Protein AF-0000000067520009 (afdb_homodimer)

Organism: Bacillus anthracis (NCBI:txid1392)

Structure (mmCIF, N/CA/C/O backbone):
data_AF-0000000067520009-model_v1
#
loop_
_entity.id
_entity.type
_entity.pdbx_description
1 polymer 'Acetyltransferase, GNAT family'
#
loop_
_atom_site.group_PDB
_atom_site.id
_atom_site.type_symbol
_atom_site.label_atom_id
_atom_site.label_alt_id
_atom_site.label_comp_id
_atom_site.label_asym_id
_atom_site.label_entity_id
_atom_site.label_seq_id
_atom_site.pdbx_PDB_ins_code
_atom_site.Cartn_x
_atom_site.Cartn_y
_atom_site.Cartn_z
_atom_site.occupancy
_atom_site.B_iso_or_equiv
_atom_site.auth_seq_id
_atom_site.auth_comp_id
_atom_site.auth_asym_id
_atom_site.auth_atom_id
_atom_site.pdbx_PDB_model_num
ATOM 1 N N . MET A 1 1 ? 8.547 32.594 8.195 1 63.41 1 MET A N 1
ATOM 2 C CA . MET A 1 1 ? 8.102 31.844 9.375 1 63.41 1 MET A CA 1
ATOM 3 C C . MET A 1 1 ? 8.672 30.438 9.383 1 63.41 1 MET A C 1
ATOM 5 O O . MET A 1 1 ? 8.836 29.812 8.328 1 63.41 1 MET A O 1
ATOM 9 N N . SER A 1 2 ? 9.352 30.047 10.562 1 87.25 2 SER A N 1
ATOM 10 C CA . SER A 1 2 ? 10.188 28.844 10.617 1 87.25 2 SER A CA 1
ATOM 11 C C . SER A 1 2 ? 9.352 27.594 10.859 1 87.25 2 SER A C 1
ATOM 13 O O . SER A 1 2 ? 8.492 27.578 11.734 1 87.25 2 SER A O 1
ATOM 15 N N . PHE A 1 3 ? 9.039 26.766 9.953 1 92.25 3 PHE A N 1
ATOM 16 C CA . PHE A 1 3 ? 8.344 25.5 10.141 1 92.25 3 PHE A CA 1
ATOM 17 C C . PHE A 1 3 ? 9.344 24.344 10.242 1 92.25 3 PHE A C 1
ATOM 19 O O . PHE A 1 3 ? 10.516 24.5 9.898 1 92.25 3 PHE A O 1
ATOM 26 N N . GLN A 1 4 ? 8.906 23.297 10.859 1 96.88 4 GLN A N 1
ATOM 27 C CA . GLN A 1 4 ? 9.695 22.062 10.883 1 96.88 4 GLN A CA 1
ATOM 28 C C . GLN A 1 4 ? 8.812 20.844 10.586 1 96.88 4 GLN A C 1
ATOM 30 O O . GLN A 1 4 ? 7.637 20.828 10.938 1 96.88 4 GLN A O 1
ATOM 35 N N . ILE A 1 5 ? 9.352 19.953 9.867 1 97.69 5 ILE A N 1
ATOM 36 C CA . ILE A 1 5 ? 8.758 18.625 9.703 1 97.69 5 ILE A CA 1
ATOM 37 C C . ILE A 1 5 ? 9.531 17.609 10.539 1 97.69 5 ILE A C 1
ATOM 39 O O . ILE A 1 5 ? 10.758 17.484 10.406 1 97.69 5 ILE A O 1
ATOM 43 N N . ARG A 1 6 ? 8.852 16.938 11.375 1 97.81 6 ARG A N 1
ATOM 44 C CA . ARG A 1 6 ? 9.5 15.969 12.258 1 97.81 6 ARG A CA 1
ATOM 45 C C . ARG A 1 6 ? 8.641 14.727 12.438 1 97.81 6 ARG A C 1
ATOM 47 O O . ARG A 1 6 ? 7.438 14.75 12.164 1 97.81 6 ARG A O 1
ATOM 54 N N . GLU A 1 7 ? 9.273 13.656 12.938 1 97.69 7 GLU A N 1
ATOM 55 C CA . GLU A 1 7 ? 8.516 12.445 13.234 1 97.69 7 GLU A CA 1
ATOM 56 C C . GLU A 1 7 ? 7.504 12.688 14.352 1 97.69 7 GLU A C 1
ATOM 58 O O . GLU A 1 7 ? 7.797 13.383 15.32 1 97.69 7 GLU A O 1
ATOM 63 N N . ALA A 1 8 ? 6.336 12.141 14.172 1 97.81 8 ALA A N 1
ATOM 64 C CA . ALA A 1 8 ? 5.293 12.234 15.188 1 97.81 8 ALA A CA 1
ATOM 65 C C . ALA A 1 8 ? 5.664 11.438 16.438 1 97.81 8 ALA A C 1
ATOM 67 O O . ALA A 1 8 ? 6.359 10.422 16.344 1 97.81 8 ALA A O 1
ATOM 68 N N . THR A 1 9 ? 5.25 11.914 17.578 1 96.69 9 THR A N 1
ATOM 69 C CA . THR A 1 9 ? 5.438 11.227 18.859 1 96.69 9 THR A CA 1
ATOM 70 C C . THR A 1 9 ? 4.109 11.047 19.578 1 96.69 9 THR A C 1
ATOM 72 O O . THR A 1 9 ? 3.076 11.547 19.125 1 96.69 9 THR A O 1
ATOM 75 N N . ILE A 1 10 ? 4.195 10.344 20.703 1 96.5 10 ILE A N 1
ATOM 76 C CA . ILE A 1 10 ? 2.996 10.086 21.484 1 96.5 10 ILE A CA 1
ATOM 77 C C . ILE A 1 10 ? 2.414 11.414 21.984 1 96.5 10 ILE A C 1
ATOM 79 O O . ILE A 1 10 ? 1.201 11.531 22.172 1 96.5 10 ILE A O 1
ATOM 83 N N . ASN A 1 11 ? 3.182 12.43 22.109 1 97.25 11 ASN A N 1
ATOM 84 C CA . ASN A 1 11 ? 2.73 13.727 22.594 1 97.25 11 ASN A CA 1
ATOM 85 C C . ASN A 1 11 ? 1.906 14.461 21.531 1 97.25 11 ASN A C 1
ATOM 87 O O . ASN A 1 11 ? 1.259 15.461 21.828 1 97.25 11 ASN A O 1
ATOM 91 N N . ASP A 1 12 ? 1.881 13.953 20.328 1 97.62 12 ASP A N 1
ATOM 92 C CA . ASP A 1 12 ? 1.191 14.617 19.219 1 97.62 12 ASP A CA 1
ATOM 93 C C . ASP A 1 12 ? -0.168 13.977 18.953 1 97.62 12 ASP A C 1
ATOM 95 O O . ASP A 1 12 ? -0.873 14.359 18.031 1 97.62 12 ASP A O 1
ATOM 99 N N . ILE A 1 13 ? -0.59 13.062 19.766 1 96.81 13 ILE A N 1
ATOM 100 C CA . ILE A 1 13 ? -1.737 12.203 19.469 1 96.81 13 ILE A CA 1
ATOM 101 C C . ILE A 1 13 ? -2.99 13.062 19.312 1 96.81 13 ILE A C 1
ATOM 103 O O . ILE A 1 13 ? -3.785 12.844 18.391 1 96.81 13 ILE A O 1
ATOM 107 N N . ASP A 1 14 ? -3.16 14.023 20.172 1 96.62 14 ASP A N 1
ATOM 108 C CA . ASP A 1 14 ? -4.352 14.867 20.078 1 96.62 14 ASP A CA 1
ATOM 109 C C . ASP A 1 14 ? -4.414 15.57 18.719 1 96.62 14 ASP A C 1
ATOM 111 O O . ASP A 1 14 ? -5.465 15.609 18.078 1 96.62 14 ASP A O 1
ATOM 115 N N . ALA A 1 15 ? -3.307 16.156 18.344 1 96.25 15 ALA A N 1
ATOM 116 C CA . ALA A 1 15 ? -3.242 16.844 17.047 1 96.25 15 ALA A CA 1
ATOM 117 C C . ALA A 1 15 ? -3.459 15.867 15.898 1 96.25 15 ALA A C 1
ATOM 119 O O . ALA A 1 15 ? -4.152 16.188 14.93 1 96.25 15 ALA A O 1
ATOM 120 N N . LEU A 1 16 ? -2.896 14.703 16.016 1 96.19 16 LEU A N 1
ATOM 121 C CA . LEU A 1 16 ? -3.051 13.672 14.992 1 96.19 16 LEU A CA 1
ATOM 122 C C . LEU A 1 16 ? -4.512 13.258 14.859 1 96.19 16 LEU A C 1
ATOM 124 O O . LEU A 1 16 ? -5.027 13.141 13.742 1 96.19 16 LEU A O 1
ATOM 128 N N . CYS A 1 17 ? -5.164 13.078 15.992 1 95.5 17 CYS A N 1
ATOM 129 C CA . CYS A 1 17 ? -6.578 12.727 15.977 1 95.5 17 CYS A CA 1
ATOM 130 C C . CYS A 1 17 ? -7.406 13.82 15.305 1 95.5 17 CYS A C 1
ATOM 132 O O . CYS A 1 17 ? -8.266 13.523 14.469 1 95.5 17 CYS A O 1
ATOM 134 N N . SER A 1 18 ? -7.098 14.992 15.633 1 94.56 18 SER A N 1
ATOM 135 C CA . SER A 1 18 ? -7.844 16.125 15.086 1 94.56 18 SER A CA 1
ATOM 136 C C . SER A 1 18 ? -7.684 16.219 13.57 1 94.56 18 SER A C 1
ATOM 138 O O . SER A 1 18 ? -8.672 16.312 12.844 1 94.56 18 SER A O 1
ATOM 140 N N . LEU A 1 19 ? -6.484 16.156 13.086 1 94.25 19 LEU A N 1
ATOM 141 C CA . LEU A 1 19 ? -6.191 16.266 11.664 1 94.25 19 LEU A CA 1
ATOM 142 C C . LEU A 1 19 ? -6.809 15.102 10.891 1 94.25 19 LEU A C 1
ATOM 144 O O . LEU A 1 19 ? -7.316 15.281 9.781 1 94.25 19 LEU A O 1
ATOM 148 N N . THR A 1 20 ? -6.707 13.898 11.516 1 93.31 20 THR A N 1
ATOM 149 C CA . THR A 1 20 ? -7.27 12.727 10.852 1 93.31 20 THR A CA 1
ATOM 150 C C . THR A 1 20 ? -8.789 12.805 10.805 1 93.31 20 THR A C 1
ATOM 152 O O . THR A 1 20 ? -9.414 12.414 9.812 1 93.31 20 THR A O 1
ATOM 155 N N . THR A 1 21 ? -9.383 13.289 11.883 1 91.69 21 THR A N 1
ATOM 156 C CA . THR A 1 21 ? -10.828 13.453 11.945 1 91.69 21 THR A CA 1
ATOM 157 C C . THR A 1 21 ? -11.305 14.406 10.852 1 91.69 21 THR A C 1
ATOM 159 O O . THR A 1 21 ? -12.32 14.148 10.195 1 91.69 21 THR A O 1
ATOM 162 N N . GLU A 1 22 ? -10.562 15.492 10.664 1 86.81 22 GLU A N 1
ATOM 163 C CA . GLU A 1 22 ? -10.906 16.453 9.617 1 86.81 22 GLU A CA 1
ATOM 164 C C . GLU A 1 22 ? -10.914 15.781 8.242 1 86.81 22 GLU A C 1
ATOM 166 O O . GLU A 1 22 ? -11.766 16.094 7.402 1 86.81 22 GLU A O 1
ATOM 171 N N . LEU A 1 23 ? -10.008 14.938 8 1 84.62 23 LEU A N 1
ATOM 172 C CA . LEU A 1 23 ? -9.867 14.25 6.723 1 84.62 23 LEU A CA 1
ATOM 173 C C . LEU A 1 23 ? -10.961 13.203 6.547 1 84.62 23 LEU A C 1
ATOM 175 O O . LEU A 1 23 ? -11.625 13.156 5.508 1 84.62 23 LEU A O 1
ATOM 179 N N . LYS A 1 24 ? -11.18 12.391 7.559 1 84.06 24 LYS A N 1
ATOM 180 C CA . LYS A 1 24 ? -12.07 11.234 7.512 1 84.06 24 LYS A CA 1
ATOM 181 C C . LYS A 1 24 ? -13.531 11.648 7.68 1 84.06 24 LYS A C 1
ATOM 183 O O . LYS A 1 24 ? -14.43 10.992 7.156 1 84.06 24 LYS A O 1
ATOM 188 N N . GLY A 1 25 ? -13.75 12.633 8.469 1 85.5 25 GLY A N 1
ATOM 189 C CA . GLY A 1 25 ? -15.102 13.039 8.789 1 85.5 25 GLY A CA 1
ATOM 190 C C . GLY A 1 25 ? -15.664 12.336 10.008 1 85.5 25 GLY A C 1
ATOM 191 O O . GLY A 1 25 ? -16.844 12.484 10.328 1 85.5 25 GLY A O 1
ATOM 192 N N . SER A 1 26 ? -14.867 11.414 10.57 1 87.25 26 SER A N 1
ATOM 193 C CA . SER A 1 26 ? -15.266 10.742 11.805 1 87.25 26 SER A CA 1
ATOM 194 C C . SER A 1 26 ? -14.117 10.688 12.805 1 87.25 26 SER A C 1
ATOM 196 O O . SER A 1 26 ? -12.953 10.609 12.414 1 87.25 26 SER A O 1
ATOM 198 N N . SER A 1 27 ? -14.5 10.719 14.062 1 89.38 27 SER A N 1
ATOM 199 C CA . SER A 1 27 ? -13.5 10.836 15.117 1 89.38 27 SER A CA 1
ATOM 200 C C . SER A 1 27 ? -12.656 9.562 15.219 1 89.38 27 SER A C 1
ATOM 202 O O . SER A 1 27 ? -13.125 8.477 14.867 1 89.38 27 SER A O 1
ATOM 204 N N . ILE A 1 28 ? -11.461 9.727 15.688 1 90.81 28 ILE A N 1
ATOM 205 C CA . ILE A 1 28 ? -10.531 8.664 16.031 1 90.81 28 ILE A CA 1
ATOM 206 C C . ILE A 1 28 ? -10.148 8.766 17.5 1 90.81 28 ILE A C 1
ATOM 208 O O . ILE A 1 28 ? -9.844 9.859 18 1 90.81 28 ILE A O 1
ATOM 212 N N . SER A 1 29 ? -10.227 7.664 18.172 1 92.31 29 SER A N 1
ATOM 213 C CA . SER A 1 29 ? -9.922 7.68 19.594 1 92.31 29 SER A CA 1
ATOM 214 C C . SER A 1 29 ? -8.422 7.82 19.844 1 92.31 29 SER A C 1
ATOM 216 O O . SER A 1 29 ? -7.613 7.504 18.969 1 92.31 29 SER A O 1
ATOM 218 N N . TYR A 1 30 ? -8.125 8.25 21.047 1 94 30 TYR A N 1
ATOM 219 C CA . TYR A 1 30 ? -6.734 8.312 21.484 1 94 30 TYR A CA 1
ATOM 220 C C . TYR A 1 30 ? -6.07 6.945 21.406 1 94 30 TYR A C 1
ATOM 222 O O . TYR A 1 30 ? -4.945 6.82 20.922 1 94 30 TYR A O 1
ATOM 230 N N . GLU A 1 31 ? -6.777 5.977 21.844 1 94.38 31 GLU A N 1
ATOM 231 C CA . GLU A 1 31 ? -6.25 4.613 21.875 1 94.38 31 GLU A CA 1
ATOM 232 C C . GLU A 1 31 ? -5.953 4.105 20.469 1 94.38 31 GLU A C 1
ATOM 234 O O . GLU A 1 31 ? -4.906 3.506 20.219 1 94.38 31 GLU A O 1
ATOM 239 N N . ASP A 1 32 ? -6.84 4.391 19.641 1 92.25 32 ASP A N 1
ATOM 240 C CA . ASP A 1 32 ? -6.668 3.951 18.25 1 92.25 32 ASP A CA 1
ATOM 241 C C . ASP A 1 32 ? -5.461 4.629 17.609 1 92.25 32 ASP A C 1
ATOM 243 O O . ASP A 1 32 ? -4.641 3.967 16.969 1 92.25 32 ASP A O 1
ATOM 247 N N . MET A 1 33 ? -5.379 5.898 17.828 1 93.81 33 MET A N 1
ATOM 248 C CA . MET A 1 33 ? -4.262 6.641 17.25 1 93.81 33 MET A CA 1
ATOM 249 C C . MET A 1 33 ? -2.941 6.207 17.891 1 93.81 33 MET A C 1
ATOM 251 O O . MET A 1 33 ? -1.926 6.094 17.203 1 93.81 33 MET A O 1
ATOM 255 N N . ASN A 1 34 ? -2.986 5.965 19.141 1 94.31 34 ASN A N 1
ATOM 256 C CA . ASN A 1 34 ? -1.787 5.473 19.812 1 94.31 34 ASN A CA 1
ATOM 257 C C . ASN A 1 34 ? -1.346 4.125 19.25 1 94.31 34 ASN A C 1
ATOM 259 O O . ASN A 1 34 ? -0.153 3.891 19.047 1 94.31 34 ASN A O 1
ATOM 263 N N . ASN A 1 35 ? -2.258 3.268 19.062 1 91.12 35 ASN A N 1
ATOM 264 C CA . ASN A 1 35 ? -1.958 1.973 18.469 1 91.12 35 ASN A CA 1
ATOM 265 C C . ASN A 1 35 ? -1.318 2.127 17.094 1 91.12 35 ASN A C 1
ATOM 267 O O . ASN A 1 35 ? -0.379 1.405 16.75 1 91.12 35 ASN A O 1
ATOM 271 N N . ARG A 1 36 ? -1.806 3.057 16.406 1 90.06 36 ARG A N 1
ATOM 272 C CA . ARG A 1 36 ? -1.27 3.305 15.07 1 90.06 36 ARG A CA 1
ATOM 273 C C . ARG A 1 36 ? 0.15 3.855 15.141 1 90.06 36 ARG A C 1
ATOM 275 O O . ARG A 1 36 ? 1.022 3.445 14.375 1 90.06 36 ARG A O 1
ATOM 282 N N . LEU A 1 37 ? 0.326 4.742 16.016 1 93.12 37 LEU A N 1
ATOM 283 C CA . LEU A 1 37 ? 1.664 5.289 16.219 1 93.12 37 LEU A CA 1
ATOM 284 C C . LEU A 1 37 ? 2.648 4.188 16.594 1 93.12 37 LEU A C 1
ATOM 286 O O . LEU A 1 37 ? 3.781 4.168 16.109 1 93.12 37 LEU A O 1
ATOM 290 N N . GLN A 1 38 ? 2.213 3.293 17.375 1 90.69 38 GLN A N 1
ATOM 291 C CA . GLN A 1 38 ? 3.059 2.174 17.766 1 90.69 38 GLN A CA 1
ATOM 292 C C . GLN A 1 38 ? 3.385 1.276 16.578 1 90.69 38 GLN A C 1
ATOM 294 O O . GLN A 1 38 ? 4.512 0.799 16.453 1 90.69 38 GLN A O 1
ATOM 299 N N . PHE A 1 39 ? 2.375 1.064 15.836 1 87 39 PHE A N 1
ATOM 300 C CA . PHE A 1 39 ? 2.59 0.269 14.633 1 87 39 PHE A CA 1
ATOM 301 C C . PHE A 1 39 ? 3.662 0.898 13.75 1 87 39 PHE A C 1
ATOM 303 O O . PHE A 1 39 ? 4.594 0.217 13.32 1 87 39 PHE A O 1
ATOM 310 N N . VAL A 1 40 ? 3.533 2.17 13.508 1 90.44 40 VAL A N 1
ATOM 311 C CA . VAL A 1 40 ? 4.473 2.91 12.672 1 90.44 40 VAL A CA 1
ATOM 312 C C . VAL A 1 40 ? 5.879 2.801 13.25 1 90.44 40 VAL A C 1
ATOM 314 O O . VAL A 1 40 ? 6.848 2.609 12.516 1 90.44 40 VAL A O 1
ATOM 317 N N . GLN A 1 41 ? 5.973 2.797 14.508 1 88.5 41 GLN A N 1
ATOM 318 C CA . GLN A 1 41 ? 7.27 2.77 15.18 1 88.5 41 GLN A CA 1
ATOM 319 C C . GLN A 1 41 ? 7.91 1.389 15.086 1 88.5 41 GLN A C 1
ATOM 321 O O . GLN A 1 41 ? 9.133 1.262 15.133 1 88.5 41 GLN A O 1
ATOM 326 N N . MET A 1 42 ? 7.078 0.415 14.953 1 86.38 42 MET A N 1
ATOM 327 C CA . MET A 1 42 ? 7.57 -0.958 14.891 1 86.38 42 MET A CA 1
ATOM 328 C C . MET A 1 42 ? 8.078 -1.293 13.492 1 86.38 42 MET A C 1
ATOM 330 O O . MET A 1 42 ? 8.828 -2.256 13.312 1 86.38 42 MET A O 1
ATOM 334 N N . SER A 1 43 ? 7.664 -0.581 12.594 1 85.25 43 SER A N 1
ATOM 335 C CA . SER A 1 43 ? 8 -0.868 11.203 1 85.25 43 SER A CA 1
ATOM 336 C C . SER A 1 43 ? 9.195 -0.034 10.734 1 85.25 43 SER A C 1
ATOM 338 O O . SER A 1 43 ? 9.188 1.191 10.875 1 85.25 43 SER A O 1
ATOM 340 N N . PRO A 1 44 ? 10.203 -0.662 10.141 1 87.12 44 PRO A N 1
ATOM 341 C CA . PRO A 1 44 ? 11.305 0.125 9.594 1 87.12 44 PRO A CA 1
ATOM 342 C C . PRO A 1 44 ? 10.938 0.84 8.297 1 87.12 44 PRO A C 1
ATOM 344 O O . PRO A 1 44 ? 11.742 1.608 7.758 1 87.12 44 PRO A O 1
ATOM 347 N N . PHE A 1 45 ? 9.727 0.668 7.797 1 88.88 45 PHE A N 1
ATOM 348 C CA . PHE A 1 45 ? 9.367 1.161 6.473 1 88.88 45 PHE A CA 1
ATOM 349 C C . PHE A 1 45 ? 8.18 2.115 6.555 1 88.88 45 PHE A C 1
ATOM 351 O O . PHE A 1 45 ? 7.711 2.621 5.531 1 88.88 45 PHE A O 1
ATOM 358 N N . ASP A 1 46 ? 7.676 2.266 7.766 1 92.19 46 ASP A N 1
ATOM 359 C CA . ASP A 1 46 ? 6.531 3.148 7.977 1 92.19 46 ASP A CA 1
ATOM 360 C C . ASP A 1 46 ? 6.926 4.371 8.805 1 92.19 46 ASP A C 1
ATOM 362 O O . ASP A 1 46 ? 7.695 4.258 9.758 1 92.19 46 ASP A O 1
ATOM 366 N N . PHE A 1 47 ? 6.363 5.512 8.336 1 95.69 47 PHE A N 1
ATOM 367 C CA . PHE A 1 47 ? 6.699 6.77 8.992 1 95.69 47 PHE A CA 1
ATOM 368 C C . PHE A 1 47 ? 5.465 7.652 9.133 1 95.69 47 PHE A C 1
ATOM 370 O O . PHE A 1 47 ? 4.57 7.617 8.289 1 95.69 47 PHE A O 1
ATOM 377 N N . LEU A 1 48 ? 5.465 8.383 10.195 1 97.19 48 LEU A N 1
ATOM 378 C CA . LEU A 1 48 ? 4.445 9.398 10.438 1 97.19 48 LEU A CA 1
ATOM 379 C C . LEU A 1 48 ? 5.082 10.719 10.859 1 97.19 48 LEU A C 1
ATOM 381 O O . LEU A 1 48 ? 5.789 10.773 11.867 1 97.19 48 LEU A O 1
ATOM 385 N N . TYR A 1 49 ? 4.84 11.742 10.039 1 98.06 49 TYR A N 1
ATOM 386 C CA . TYR A 1 49 ? 5.434 13.055 10.281 1 98.06 49 TYR A CA 1
ATOM 387 C C . TYR A 1 49 ? 4.363 14.094 10.578 1 98.06 49 TYR A C 1
ATOM 389 O O . TYR A 1 49 ? 3.209 13.938 10.172 1 98.06 49 TYR A O 1
ATOM 397 N N . VAL A 1 50 ? 4.828 15.133 11.297 1 98.06 50 VAL A N 1
ATOM 398 C CA . VAL A 1 50 ? 3.963 16.297 11.508 1 98.06 50 VAL A CA 1
ATOM 399 C C . VAL A 1 50 ? 4.668 17.562 11.031 1 98.06 50 VAL A C 1
ATOM 401 O O . VAL A 1 50 ? 5.895 17.656 11.086 1 98.06 50 VAL A O 1
ATOM 404 N N . TYR A 1 51 ? 3.859 18.422 10.438 1 97.5 51 TYR A N 1
ATOM 405 C CA . TYR A 1 51 ? 4.277 19.797 10.148 1 97.5 51 TYR A CA 1
ATOM 406 C C . TYR A 1 51 ? 3.938 20.719 11.312 1 97.5 51 TYR A C 1
ATOM 408 O O . TYR A 1 51 ? 2.768 20.875 11.664 1 97.5 51 TYR A O 1
ATOM 416 N N . GLU A 1 52 ? 4.984 21.359 11.836 1 96.75 52 GLU A N 1
ATOM 417 C CA . GLU A 1 52 ? 4.816 22.188 13.031 1 96.75 52 GLU A CA 1
ATOM 418 C C . GLU A 1 52 ? 5.32 23.609 12.797 1 96.75 52 GLU A C 1
ATOM 420 O O . GLU A 1 52 ? 6.383 23.797 12.195 1 96.75 52 GLU A O 1
ATOM 425 N N . GLU A 1 53 ? 4.453 24.547 13.125 1 93.31 53 GLU A N 1
ATOM 426 C CA . GLU A 1 53 ? 4.816 25.969 13.172 1 93.31 53 GLU A CA 1
ATOM 427 C C . GLU A 1 53 ? 4.508 26.562 14.547 1 93.31 53 GLU A C 1
ATOM 429 O O . GLU A 1 53 ? 3.375 26.484 15.023 1 93.31 53 GLU A O 1
ATOM 434 N N . GLU A 1 54 ? 5.609 27.203 15.18 1 90.62 54 GLU A N 1
ATOM 435 C CA . GLU A 1 54 ? 5.422 27.859 16.469 1 90.62 54 GLU A CA 1
ATOM 436 C C . GLU A 1 54 ? 4.77 26.922 17.484 1 90.62 54 GLU A C 1
ATOM 438 O O . GLU A 1 54 ? 3.77 27.281 18.109 1 90.62 54 GLU A O 1
ATOM 443 N N . LYS A 1 55 ? 5.152 25.688 17.531 1 91.38 55 LYS A N 1
ATOM 444 C CA . LYS A 1 55 ? 4.777 24.672 18.5 1 91.38 55 LYS A CA 1
ATOM 445 C C . LYS A 1 55 ? 3.354 24.172 18.25 1 91.38 55 LYS A C 1
ATOM 447 O O . LYS A 1 55 ? 2.758 23.516 19.109 1 91.38 55 LYS A O 1
ATOM 452 N N . THR A 1 56 ? 2.807 24.562 17.109 1 94.62 56 THR A N 1
ATOM 453 C CA . THR A 1 56 ? 1.493 24.047 16.719 1 94.62 56 THR A CA 1
ATOM 454 C C . THR A 1 56 ? 1.598 23.156 15.484 1 94.62 56 THR A C 1
ATOM 456 O O . THR A 1 56 ? 2.311 23.484 14.539 1 94.62 56 THR A O 1
ATOM 459 N N . ILE A 1 57 ? 0.892 22.047 15.555 1 96.38 57 ILE A N 1
ATOM 460 C CA . ILE A 1 57 ? 0.895 21.094 14.445 1 96.38 57 ILE A CA 1
ATOM 461 C C . ILE A 1 57 ? -0.241 21.422 13.477 1 96.38 57 ILE A C 1
ATOM 463 O O . ILE A 1 57 ? -1.403 21.5 13.883 1 96.38 57 ILE A O 1
ATOM 467 N N . PHE A 1 58 ? 0.173 21.594 12.148 1 96.06 58 PHE A N 1
ATOM 468 C CA . PHE A 1 58 ? -0.823 22.016 11.172 1 96.06 58 PHE A CA 1
ATOM 469 C C . PHE A 1 58 ? -0.987 20.953 10.078 1 96.06 58 PHE A C 1
ATOM 471 O O . PHE A 1 58 ? -1.853 21.094 9.211 1 96.06 58 PHE A O 1
ATOM 478 N N . GLY A 1 59 ? -0.181 19.938 10.117 1 96.62 59 GLY A N 1
ATOM 479 C CA . GLY A 1 59 ? -0.257 18.938 9.078 1 96.62 59 GLY A CA 1
ATOM 480 C C . GLY A 1 59 ? 0.339 17.594 9.492 1 96.62 59 GLY A C 1
ATOM 481 O O . GLY A 1 59 ? 1.149 17.531 10.414 1 96.62 59 GLY A O 1
ATOM 482 N N . LEU A 1 60 ? -0.124 16.594 8.875 1 96.69 60 LEU A N 1
ATOM 483 C CA . LEU A 1 60 ? 0.434 15.258 9.078 1 96.69 60 LEU A CA 1
ATOM 484 C C . LEU A 1 60 ? 0.697 14.562 7.746 1 96.69 60 LEU A C 1
ATOM 486 O O . LEU A 1 60 ? -0.008 14.805 6.766 1 96.69 60 LEU A O 1
ATOM 490 N N . LEU A 1 61 ? 1.757 13.789 7.707 1 97.56 61 LEU A N 1
ATOM 491 C CA . LEU A 1 61 ? 2.182 13.023 6.543 1 97.56 61 LEU A CA 1
ATOM 492 C C . LEU A 1 61 ? 2.506 11.578 6.93 1 97.56 61 LEU A C 1
ATOM 494 O O . LEU A 1 61 ? 3.387 11.336 7.758 1 97.56 61 LEU A O 1
ATOM 498 N N . GLY A 1 62 ? 1.694 10.688 6.445 1 96.88 62 GLY A N 1
ATOM 499 C CA . GLY A 1 62 ? 2.066 9.281 6.484 1 96.88 62 GLY A CA 1
ATOM 500 C C . GLY A 1 62 ? 2.857 8.844 5.266 1 96.88 62 GLY A C 1
ATOM 501 O O . GLY A 1 62 ? 2.508 9.18 4.133 1 96.88 62 GLY A O 1
ATOM 502 N N . PHE A 1 63 ? 3.939 8.18 5.477 1 96.94 63 PHE A N 1
ATOM 503 C CA . PHE A 1 63 ? 4.855 7.781 4.418 1 96.94 63 PHE A CA 1
ATOM 504 C C . PHE A 1 63 ? 5.34 6.352 4.633 1 96.94 63 PHE A C 1
ATOM 506 O O . PHE A 1 63 ? 5.609 5.945 5.766 1 96.94 63 PHE A O 1
ATOM 513 N N . ARG A 1 64 ? 5.398 5.562 3.516 1 94.69 64 ARG A N 1
ATOM 514 C CA . ARG A 1 64 ? 5.867 4.184 3.58 1 94.69 64 ARG A CA 1
ATOM 515 C C . ARG A 1 64 ? 6.773 3.857 2.396 1 94.69 64 ARG A C 1
ATOM 517 O O . ARG A 1 64 ? 6.52 4.293 1.273 1 94.69 64 ARG A O 1
ATOM 524 N N . ILE A 1 65 ? 7.777 3.086 2.695 1 92.5 65 ILE A N 1
ATOM 525 C CA . ILE A 1 65 ? 8.578 2.518 1.617 1 92.5 65 ILE A CA 1
ATOM 526 C C . ILE A 1 65 ? 7.957 1.203 1.149 1 92.5 65 ILE A C 1
ATOM 528 O O . ILE A 1 65 ? 7.727 0.297 1.953 1 92.5 65 ILE A O 1
ATOM 532 N N . ARG A 1 66 ? 7.703 1.177 -0.17 1 89.06 66 ARG A N 1
ATOM 533 C CA . ARG A 1 66 ? 7.066 -0.005 -0.743 1 89.06 66 ARG A CA 1
ATOM 534 C C . ARG A 1 66 ? 7.938 -0.627 -1.826 1 89.06 66 ARG A C 1
ATOM 536 O O . ARG A 1 66 ? 8.414 0.07 -2.725 1 89.06 66 ARG A O 1
ATOM 543 N N . GLU A 1 67 ? 8.109 -1.931 -1.649 1 86.88 67 GLU A N 1
ATOM 544 C CA . GLU A 1 67 ? 8.773 -2.652 -2.729 1 86.88 67 GLU A CA 1
ATOM 545 C C . GLU A 1 67 ? 7.77 -3.141 -3.77 1 86.88 67 GLU A C 1
ATOM 547 O O . GLU A 1 67 ? 6.695 -3.635 -3.42 1 86.88 67 GLU A O 1
ATOM 552 N N . ASN A 1 68 ? 8.094 -2.84 -4.938 1 82.62 68 ASN A N 1
ATOM 553 C CA . ASN A 1 68 ? 7.312 -3.373 -6.051 1 82.62 68 ASN A CA 1
ATOM 554 C C . ASN A 1 68 ? 7.883 -4.695 -6.551 1 82.62 68 ASN A C 1
ATOM 556 O O . ASN A 1 68 ? 8.969 -4.727 -7.133 1 82.62 68 ASN A O 1
ATOM 560 N N . LEU A 1 69 ? 7.102 -5.742 -6.418 1 77.56 69 LEU A N 1
ATOM 561 C CA . LEU A 1 69 ? 7.613 -7.07 -6.73 1 77.56 69 LEU A CA 1
ATOM 562 C C . LEU A 1 69 ? 7.633 -7.309 -8.234 1 77.56 69 LEU A C 1
ATOM 564 O O . LEU A 1 69 ? 8.445 -8.094 -8.734 1 77.56 69 LEU A O 1
ATOM 568 N N . GLU A 1 70 ? 6.781 -6.633 -8.914 1 77.69 70 GLU A N 1
ATOM 569 C CA . GLU A 1 70 ? 6.719 -6.801 -10.359 1 77.69 70 GLU A CA 1
ATOM 570 C C . GLU A 1 70 ? 7.953 -6.207 -11.039 1 77.69 70 GLU A C 1
ATOM 572 O O . GLU A 1 70 ? 8.523 -6.82 -11.945 1 77.69 70 GLU A O 1
ATOM 577 N N . ASP A 1 71 ? 8.359 -5.023 -10.602 1 77.94 71 ASP A N 1
ATOM 578 C CA . ASP A 1 71 ? 9.453 -4.328 -11.273 1 77.94 71 ASP A CA 1
ATOM 579 C C . ASP A 1 71 ? 10.711 -4.309 -10.414 1 77.94 71 ASP A C 1
ATOM 581 O O . ASP A 1 71 ? 11.766 -3.852 -10.859 1 77.94 71 ASP A O 1
ATOM 585 N N . ILE A 1 72 ? 10.672 -4.93 -9.25 1 76.94 72 ILE A N 1
ATOM 586 C CA . ILE A 1 72 ? 11.766 -4.977 -8.289 1 76.94 72 ILE A CA 1
ATOM 587 C C . ILE A 1 72 ? 12.312 -3.57 -8.062 1 76.94 72 ILE A C 1
ATOM 589 O O . ILE A 1 72 ? 13.523 -3.34 -8.188 1 76.94 72 ILE A O 1
ATOM 593 N N . THR A 1 73 ? 11.484 -2.668 -7.914 1 85.06 73 THR A N 1
ATOM 594 C CA . THR A 1 73 ? 11.781 -1.28 -7.574 1 85.06 73 THR A CA 1
ATOM 595 C C . THR A 1 73 ? 11.117 -0.894 -6.258 1 85.06 73 THR A C 1
ATOM 597 O O . THR A 1 73 ? 10.414 -1.704 -5.652 1 85.06 73 THR A O 1
ATOM 600 N N . ARG A 1 74 ? 11.539 0.308 -5.816 1 90.69 74 ARG A N 1
ATOM 601 C CA . ARG A 1 74 ? 10.938 0.854 -4.605 1 90.69 74 ARG A CA 1
ATOM 602 C C . ARG A 1 74 ? 10.188 2.146 -4.902 1 90.69 74 ARG A C 1
ATOM 604 O O . ARG A 1 74 ? 10.633 2.959 -5.711 1 90.69 74 ARG A O 1
ATOM 611 N N . TYR A 1 75 ? 9.07 2.287 -4.238 1 94.5 75 TYR A N 1
ATOM 612 C CA . TYR A 1 75 ? 8.297 3.523 -4.27 1 94.5 75 TYR A CA 1
ATOM 613 C C . TYR A 1 75 ? 8.047 4.047 -2.859 1 94.5 75 TYR A C 1
ATOM 615 O O . TYR A 1 75 ? 8 3.271 -1.901 1 94.5 75 TYR A O 1
ATOM 623 N N . GLY A 1 76 ? 8.023 5.348 -2.781 1 96.94 76 GLY A N 1
ATOM 624 C CA . GLY A 1 76 ? 7.465 5.945 -1.58 1 96.94 76 GLY A CA 1
ATOM 625 C C . GLY A 1 76 ? 5.961 6.137 -1.653 1 96.94 76 GLY A C 1
ATOM 626 O O . GLY A 1 76 ? 5.457 6.805 -2.559 1 96.94 76 GLY A O 1
ATOM 627 N N . GLU A 1 77 ? 5.289 5.523 -0.731 1 97 77 GLU A N 1
ATOM 628 C CA . GLU A 1 77 ? 3.84 5.695 -0.668 1 97 77 GLU A CA 1
ATOM 629 C C . GLU A 1 77 ? 3.457 6.793 0.323 1 97 77 GLU A C 1
ATOM 631 O O . GLU A 1 77 ? 3.896 6.773 1.475 1 97 77 GLU A O 1
ATOM 636 N N . ILE A 1 78 ? 2.74 7.738 -0.145 1 97.31 78 ILE A N 1
ATOM 637 C CA . ILE A 1 78 ? 2.088 8.703 0.732 1 97.31 78 ILE A CA 1
ATOM 638 C C . ILE A 1 78 ? 0.758 8.141 1.227 1 97.31 78 ILE A C 1
ATOM 640 O O . ILE A 1 78 ? -0.241 8.164 0.505 1 97.31 78 ILE A O 1
ATOM 644 N N . SER A 1 79 ? 0.739 7.668 2.438 1 95.12 79 SER A N 1
ATOM 645 C CA . SER A 1 79 ? -0.391 6.906 2.959 1 95.12 79 SER A CA 1
ATOM 646 C C . SER A 1 79 ? -1.465 7.828 3.527 1 95.12 79 SER A C 1
ATOM 648 O O . SER A 1 79 ? -2.625 7.43 3.656 1 95.12 79 SER A O 1
ATOM 650 N N . ILE A 1 80 ? -1.114 8.977 3.988 1 94.38 80 ILE A N 1
ATOM 651 C CA . ILE A 1 80 ? -2.059 9.977 4.48 1 94.38 80 ILE A CA 1
ATOM 652 C C . ILE A 1 80 ? -1.417 11.359 4.438 1 94.38 80 ILE A C 1
ATOM 654 O O . ILE A 1 80 ? -0.22 11.508 4.695 1 94.38 80 ILE A O 1
ATOM 658 N N . ILE A 1 81 ? -2.115 12.273 4.059 1 94.75 81 ILE A N 1
ATOM 659 C CA . ILE A 1 81 ? -1.748 13.68 4.164 1 94.75 81 ILE A CA 1
ATOM 660 C C . ILE A 1 81 ? -2.967 14.5 4.574 1 94.75 81 ILE A C 1
ATOM 662 O O . ILE A 1 81 ? -4.055 14.328 4.02 1 94.75 81 ILE A O 1
ATOM 666 N N . SER A 1 82 ? -2.818 15.211 5.578 1 94.5 82 SER A N 1
ATOM 667 C CA . SER A 1 82 ? -3.883 16.078 6.09 1 94.5 82 SER A CA 1
ATOM 668 C C . SER A 1 82 ? -3.328 17.406 6.59 1 94.5 82 SER A C 1
ATOM 670 O O . SER A 1 82 ? -2.297 17.438 7.266 1 94.5 82 SER A O 1
ATOM 672 N N . VAL A 1 83 ? -3.961 18.438 6.184 1 94.5 83 VAL A N 1
ATOM 673 C CA . VAL A 1 83 ? -3.582 19.781 6.602 1 94.5 83 VAL A CA 1
ATOM 674 C C . VAL A 1 83 ? -4.754 20.453 7.324 1 94.5 83 VAL A C 1
ATOM 676 O O . VAL A 1 83 ? -5.906 20.312 6.906 1 94.5 83 VAL A O 1
ATOM 679 N N . ASP A 1 84 ? -4.379 21.109 8.367 1 93.06 84 ASP A N 1
ATOM 680 C CA . ASP A 1 84 ? -5.387 21.828 9.125 1 93.06 84 ASP A CA 1
ATOM 681 C C . ASP A 1 84 ? -6.188 22.766 8.227 1 93.06 84 ASP A C 1
ATOM 683 O O . ASP A 1 84 ? -5.617 23.609 7.531 1 93.06 84 ASP A O 1
ATOM 687 N N . SER A 1 85 ? -7.445 22.641 8.211 1 87.44 85 SER A N 1
ATOM 688 C CA . SER A 1 85 ? -8.328 23.375 7.305 1 87.44 85 SER A CA 1
ATOM 689 C C . SER A 1 85 ? -8.359 24.859 7.637 1 87.44 85 SER A C 1
ATOM 691 O O . SER A 1 85 ? -8.75 25.672 6.805 1 87.44 85 SER A O 1
ATOM 693 N N . THR A 1 86 ? -8.062 25.156 8.844 1 82.94 86 THR A N 1
ATOM 694 C CA . THR A 1 86 ? -8.109 26.547 9.266 1 82.94 86 THR A CA 1
ATOM 695 C C . THR A 1 86 ? -6.984 27.359 8.617 1 82.94 86 THR A C 1
ATOM 697 O O . THR A 1 86 ? -7.012 28.578 8.609 1 82.94 86 THR A O 1
ATOM 700 N N . ILE A 1 87 ? -5.988 26.656 8.008 1 76.69 87 ILE A N 1
ATOM 701 C CA . ILE A 1 87 ? -4.844 27.344 7.418 1 76.69 87 ILE A CA 1
ATOM 702 C C . ILE A 1 87 ? -4.672 26.906 5.965 1 76.69 87 ILE A C 1
ATOM 704 O O . ILE A 1 87 ? -3.615 27.125 5.367 1 76.69 87 ILE A O 1
ATOM 708 N N . ARG A 1 88 ? -5.574 26.312 5.242 1 61.75 88 ARG A N 1
ATOM 709 C CA . ARG A 1 88 ? -5.41 25.625 3.963 1 61.75 88 ARG A CA 1
ATOM 710 C C . ARG A 1 88 ? -4.641 26.5 2.971 1 61.75 88 ARG A C 1
ATOM 712 O O . ARG A 1 88 ? -3.98 25.984 2.07 1 61.75 88 ARG A O 1
ATOM 719 N N . ARG A 1 89 ? -4.566 27.688 3.045 1 62.69 89 ARG A N 1
ATOM 720 C CA . ARG A 1 89 ? -4.047 28.531 1.977 1 62.69 89 ARG A CA 1
ATOM 721 C C . ARG A 1 89 ? -2.551 28.766 2.146 1 62.69 89 ARG A C 1
ATOM 723 O O . ARG A 1 89 ? -1.971 29.609 1.462 1 62.69 89 ARG A O 1
ATOM 730 N N . LYS A 1 90 ? -1.963 27.922 2.932 1 73.56 90 LYS A N 1
ATOM 731 C CA . LYS A 1 90 ? -0.602 28.375 3.193 1 73.56 90 LYS A CA 1
ATOM 732 C C . LYS A 1 90 ? 0.421 27.5 2.488 1 73.56 90 LYS A C 1
ATOM 734 O O . LYS A 1 90 ? 1.625 27.625 2.721 1 73.56 90 LYS A O 1
ATOM 739 N N . GLY A 1 91 ? 0.034 26.562 1.654 1 90.19 91 GLY A N 1
ATOM 740 C CA . GLY A 1 91 ? 1.038 25.797 0.922 1 90.19 91 GLY A CA 1
ATOM 741 C C . GLY A 1 91 ? 1.569 24.609 1.694 1 90.19 91 GLY A C 1
ATOM 742 O O . GLY A 1 91 ? 2.551 23.984 1.285 1 90.19 91 GLY A O 1
ATOM 743 N N . ILE A 1 92 ? 1.013 24.344 2.84 1 93.69 92 ILE A N 1
ATOM 744 C CA . ILE A 1 92 ? 1.484 23.281 3.719 1 93.69 92 ILE A CA 1
ATOM 745 C C . ILE A 1 92 ? 1.397 21.938 2.994 1 93.69 92 ILE A C 1
ATOM 747 O O . ILE A 1 92 ? 2.301 21.109 3.107 1 93.69 92 ILE A O 1
ATOM 751 N N . GLY A 1 93 ? 0.327 21.734 2.236 1 94.38 93 GLY A N 1
ATOM 752 C CA . GLY A 1 93 ? 0.203 20.516 1.454 1 94.38 93 GLY A CA 1
ATOM 753 C C . GLY A 1 93 ? 1.355 20.312 0.492 1 94.38 93 GLY A C 1
ATOM 754 O O . GLY A 1 93 ? 1.903 19.203 0.404 1 94.38 93 GLY A O 1
ATOM 755 N N . HIS A 1 94 ? 1.703 21.406 -0.167 1 95.06 94 HIS A N 1
ATOM 756 C CA . HIS A 1 94 ? 2.822 21.359 -1.102 1 95.06 94 HIS A CA 1
ATOM 757 C C . HIS A 1 94 ? 4.129 21.031 -0.382 1 95.06 94 HIS A C 1
ATOM 759 O O . HIS A 1 94 ? 4.93 20.234 -0.87 1 95.06 94 HIS A O 1
ATOM 765 N N . ILE A 1 95 ? 4.34 21.594 0.711 1 95.69 95 ILE A N 1
ATOM 766 C CA . ILE A 1 95 ? 5.551 21.406 1.497 1 95.69 95 ILE A CA 1
ATOM 767 C C . ILE A 1 95 ? 5.656 19.938 1.933 1 95.69 95 ILE A C 1
ATOM 769 O O . ILE A 1 95 ? 6.723 19.344 1.837 1 95.69 95 ILE A O 1
ATOM 773 N N . LEU A 1 96 ? 4.531 19.391 2.395 1 97.06 96 LEU A N 1
ATOM 774 C CA . LEU A 1 96 ? 4.508 18 2.855 1 97.06 96 LEU A CA 1
ATOM 775 C C . LEU A 1 96 ? 4.734 17.031 1.694 1 97.06 96 LEU A C 1
ATOM 777 O O . LEU A 1 96 ? 5.465 16.062 1.831 1 97.06 96 LEU A O 1
ATOM 781 N N . MET A 1 97 ? 4.152 17.359 0.57 1 97.19 97 MET A N 1
ATOM 782 C CA . MET A 1 97 ? 4.348 16.531 -0.609 1 97.19 97 MET A CA 1
ATOM 783 C C . MET A 1 97 ? 5.797 16.562 -1.077 1 97.19 97 MET A C 1
ATOM 785 O O . MET A 1 97 ? 6.371 15.539 -1.438 1 97.19 97 MET A O 1
ATOM 789 N N . ASP A 1 98 ? 6.348 17.719 -1.083 1 97.12 98 ASP A N 1
ATOM 790 C CA . ASP A 1 98 ? 7.762 17.859 -1.425 1 97.12 98 ASP A CA 1
ATOM 791 C C . ASP A 1 98 ? 8.641 17.062 -0.466 1 97.12 98 ASP A C 1
ATOM 793 O O . ASP A 1 98 ? 9.594 16.406 -0.892 1 97.12 98 ASP A O 1
ATOM 797 N N . TYR A 1 99 ? 8.336 17.141 0.764 1 98 99 TYR A N 1
ATOM 798 C CA . TYR A 1 99 ? 9.094 16.391 1.763 1 98 99 TYR A CA 1
ATOM 799 C C . TYR A 1 99 ? 8.992 14.891 1.507 1 98 99 TYR A C 1
ATOM 801 O O . TYR A 1 99 ? 9.984 14.172 1.616 1 98 99 TYR A O 1
ATOM 809 N N . ALA A 1 100 ? 7.785 14.43 1.199 1 98.19 100 ALA A N 1
ATOM 810 C CA . ALA A 1 100 ? 7.586 13.016 0.873 1 98.19 100 ALA A CA 1
ATOM 811 C C . ALA A 1 100 ? 8.477 12.594 -0.291 1 98.19 100 ALA A C 1
ATOM 813 O O . ALA A 1 100 ? 9.062 11.508 -0.269 1 98.19 100 ALA A O 1
ATOM 814 N N . GLU A 1 101 ? 8.57 13.43 -1.296 1 97.94 101 GLU A N 1
ATOM 815 C CA . GLU A 1 101 ? 9.406 13.117 -2.449 1 97.94 101 GLU A CA 1
ATOM 816 C C . GLU A 1 101 ? 10.883 13.078 -2.064 1 97.94 101 GLU A C 1
ATOM 818 O O . GLU A 1 101 ? 11.625 12.211 -2.531 1 97.94 101 GLU A O 1
ATOM 823 N N . GLN A 1 102 ? 11.281 13.977 -1.276 1 97.94 102 GLN A N 1
ATOM 824 C CA . GLN A 1 102 ? 12.656 13.977 -0.787 1 97.94 102 GLN A CA 1
ATOM 825 C C . GLN A 1 102 ? 12.961 12.695 -0.008 1 97.94 102 GLN A C 1
ATOM 827 O O . GLN A 1 102 ? 14.023 12.102 -0.174 1 97.94 102 GLN A O 1
ATOM 832 N N . LEU A 1 103 ? 12.047 12.32 0.878 1 97.38 103 LEU A N 1
ATOM 833 C CA . LEU A 1 103 ? 12.195 11.078 1.622 1 97.38 103 LEU A CA 1
ATOM 834 C C . LEU A 1 103 ? 12.359 9.891 0.674 1 97.38 103 LEU A C 1
ATOM 836 O O . LEU A 1 103 ? 13.219 9.031 0.894 1 97.38 103 LEU A O 1
ATOM 840 N N . ALA A 1 104 ? 11.508 9.867 -0.304 1 97.69 104 ALA A N 1
ATOM 841 C CA . ALA A 1 104 ? 11.547 8.773 -1.278 1 97.69 104 ALA A CA 1
ATOM 842 C C . ALA A 1 104 ? 12.906 8.711 -1.971 1 97.69 104 ALA A C 1
ATOM 844 O O . ALA A 1 104 ? 13.5 7.633 -2.092 1 97.69 104 ALA A O 1
ATOM 845 N N . LYS A 1 105 ? 13.398 9.867 -2.396 1 97.06 105 LYS A N 1
ATOM 846 C CA . LYS A 1 105 ? 14.711 9.922 -3.039 1 97.06 105 LYS A CA 1
ATOM 847 C C . LYS A 1 105 ? 15.805 9.453 -2.09 1 97.06 105 LYS A C 1
ATOM 849 O O . LYS A 1 105 ? 16.703 8.719 -2.494 1 97.06 105 LYS A O 1
ATOM 854 N N . LYS A 1 106 ? 15.719 9.812 -0.891 1 95.94 106 LYS A N 1
ATOM 855 C CA . LYS A 1 106 ? 16.688 9.422 0.12 1 95.94 106 LYS A CA 1
ATOM 856 C C . LYS A 1 106 ? 16.734 7.902 0.283 1 95.94 106 LYS A C 1
ATOM 858 O O . LYS A 1 106 ? 17.781 7.328 0.591 1 95.94 106 LYS A O 1
ATOM 863 N N . HIS A 1 107 ? 15.602 7.258 0.058 1 93 107 HIS A N 1
ATOM 864 C CA . HIS A 1 107 ? 15.5 5.812 0.2 1 93 107 HIS A CA 1
ATOM 865 C C . HIS A 1 107 ? 15.617 5.117 -1.152 1 93 107 HIS A C 1
ATOM 867 O O . HIS A 1 107 ? 15.164 3.982 -1.313 1 93 107 HIS A O 1
ATOM 873 N N . ASN A 1 108 ? 16.047 5.809 -2.178 1 92.44 108 ASN A N 1
ATOM 874 C CA . ASN A 1 108 ? 16.344 5.281 -3.506 1 92.44 108 ASN A CA 1
ATOM 875 C C . ASN A 1 108 ? 15.078 4.773 -4.195 1 92.44 108 ASN A C 1
ATOM 877 O O . ASN A 1 108 ? 15.109 3.758 -4.891 1 92.44 108 ASN A O 1
ATOM 881 N N . CYS A 1 109 ? 14.016 5.363 -3.875 1 95.12 109 CYS A N 1
ATOM 882 C CA . CYS A 1 109 ? 12.781 5.078 -4.602 1 95.12 109 CYS A CA 1
ATOM 883 C C . CYS A 1 109 ? 12.812 5.707 -5.988 1 95.12 109 CYS A C 1
ATOM 885 O O . CYS A 1 109 ? 13.43 6.754 -6.188 1 95.12 109 CYS A O 1
ATOM 887 N N . ILE A 1 110 ? 12.102 5.102 -6.871 1 95.44 110 ILE A N 1
ATOM 888 C CA . ILE A 1 110 ? 12.086 5.605 -8.242 1 95.44 110 ILE A CA 1
ATOM 889 C C . ILE A 1 110 ? 10.961 6.625 -8.398 1 95.44 110 ILE A C 1
ATOM 891 O O . ILE A 1 110 ? 10.836 7.254 -9.453 1 95.44 110 ILE A O 1
ATOM 895 N N . GLY A 1 111 ? 10.133 6.805 -7.43 1 97.25 111 GLY A N 1
ATOM 896 C CA . GLY A 1 111 ? 9.008 7.727 -7.434 1 97.25 111 GLY A CA 1
ATOM 897 C C . GLY A 1 111 ? 8.156 7.633 -6.184 1 97.25 111 GLY A C 1
ATOM 898 O O . GLY A 1 111 ? 8.508 6.926 -5.238 1 97.25 111 GLY A O 1
ATOM 899 N N . THR A 1 112 ? 7.117 8.43 -6.168 1 97.94 112 THR A N 1
ATOM 900 C CA . THR A 1 112 ? 6.117 8.375 -5.109 1 97.94 112 THR A CA 1
ATOM 901 C C . THR A 1 112 ? 4.742 8.039 -5.676 1 97.94 112 THR A C 1
ATOM 903 O O . THR A 1 112 ? 4.48 8.266 -6.859 1 97.94 112 THR A O 1
ATOM 906 N N . TRP A 1 113 ? 4.02 7.418 -4.852 1 96.75 113 TRP A N 1
ATOM 907 C CA . TRP A 1 113 ? 2.639 7.188 -5.254 1 96.75 113 TRP A CA 1
ATOM 908 C C . TRP A 1 113 ? 1.691 7.34 -4.07 1 96.75 113 TRP A C 1
ATOM 910 O O . TRP A 1 113 ? 2.135 7.434 -2.922 1 96.75 113 TRP A O 1
ATOM 920 N N . LEU A 1 114 ? 0.452 7.523 -4.336 1 96.25 114 LEU A N 1
ATOM 921 C CA . LEU A 1 114 ? -0.64 7.543 -3.367 1 96.25 114 LEU A CA 1
ATOM 922 C C . LEU A 1 114 ? -1.926 7.004 -3.988 1 96.25 114 LEU A C 1
ATOM 924 O O . LEU A 1 114 ? -2.018 6.859 -5.211 1 96.25 114 LEU A O 1
ATOM 928 N N . VAL A 1 115 ? -2.793 6.566 -3.123 1 94.62 115 VAL A N 1
ATOM 929 C CA . VAL A 1 115 ? -4.133 6.168 -3.543 1 94.62 115 VAL A CA 1
ATOM 930 C C . VAL A 1 115 ? -5.164 7.133 -2.963 1 94.62 115 VAL A C 1
ATOM 932 O O . VAL A 1 115 ? -5.133 7.441 -1.769 1 94.62 115 VAL A O 1
ATOM 935 N N . SER A 1 116 ? -5.953 7.637 -3.801 1 93.38 116 SER A N 1
ATOM 936 C CA . SER A 1 116 ? -7.012 8.555 -3.395 1 93.38 116 SER A CA 1
ATOM 937 C C . SER A 1 116 ? -8.383 8.031 -3.793 1 93.38 116 SER A C 1
ATOM 939 O O . SER A 1 116 ? -8.562 7.508 -4.895 1 93.38 116 SER A O 1
ATOM 941 N N . GLY A 1 117 ? -9.266 8.133 -2.883 1 91.25 117 GLY A N 1
ATOM 942 C CA . GLY A 1 117 ? -10.609 7.645 -3.127 1 91.25 117 GLY A CA 1
ATOM 943 C C . GLY A 1 117 ? -11.289 8.336 -4.297 1 91.25 117 GLY A C 1
ATOM 944 O O . GLY A 1 117 ? -11.016 9.5 -4.582 1 91.25 117 GLY A O 1
ATOM 945 N N . THR A 1 118 ? -12.242 7.629 -4.855 1 88.19 118 THR A N 1
ATOM 946 C CA . THR A 1 118 ? -12.953 8.164 -6.012 1 88.19 118 THR A CA 1
ATOM 947 C C . THR A 1 118 ? -13.805 9.367 -5.617 1 88.19 118 THR A C 1
ATOM 949 O O . THR A 1 118 ? -14.125 10.211 -6.453 1 88.19 118 THR A O 1
ATOM 952 N N . LYS A 1 119 ? -14.133 9.492 -4.371 1 84.69 119 LYS A N 1
ATOM 953 C CA . LYS A 1 119 ? -15.008 10.562 -3.896 1 84.69 119 LYS A CA 1
ATOM 954 C C . LYS A 1 119 ? -14.203 11.797 -3.508 1 84.69 119 LYS A C 1
ATOM 956 O O . LYS A 1 119 ? -14.773 12.852 -3.23 1 84.69 119 LYS A O 1
ATOM 961 N N . ARG A 1 120 ? -12.906 11.641 -3.459 1 87.31 120 ARG A N 1
ATOM 962 C CA . ARG A 1 120 ? -12.055 12.766 -3.08 1 87.31 120 ARG A CA 1
ATOM 963 C C . ARG A 1 120 ? -11.633 13.57 -4.305 1 87.31 120 ARG A C 1
ATOM 965 O O . ARG A 1 120 ? -10.445 13.867 -4.484 1 87.31 120 ARG A O 1
ATOM 972 N N . VAL A 1 121 ? -12.594 14.016 -5.059 1 87.56 121 VAL A N 1
ATOM 973 C CA . VAL A 1 121 ? -12.375 14.625 -6.363 1 87.56 121 VAL A CA 1
ATOM 974 C C . VAL A 1 121 ? -11.648 15.953 -6.195 1 87.56 121 VAL A C 1
ATOM 976 O O . VAL A 1 121 ? -10.828 16.328 -7.035 1 87.56 121 VAL A O 1
ATOM 979 N N . GLU A 1 122 ? -11.828 16.609 -5.113 1 85.94 122 GLU A N 1
ATOM 980 C CA . GLU A 1 122 ? -11.242 17.922 -4.883 1 85.94 122 GLU A CA 1
ATOM 981 C C . GLU A 1 122 ? -9.734 17.828 -4.691 1 85.94 122 GLU A C 1
ATOM 983 O O . GLU A 1 122 ? -9.016 18.812 -4.914 1 85.94 122 GLU A O 1
ATOM 988 N N . ALA A 1 123 ? -9.266 16.641 -4.258 1 89 123 ALA A N 1
ATOM 989 C CA . ALA A 1 123 ? -7.84 16.469 -4.012 1 89 123 ALA A CA 1
ATOM 990 C C . ALA A 1 123 ? -7.102 16.109 -5.301 1 89 123 ALA A C 1
ATOM 992 O O . ALA A 1 123 ? -5.891 16.312 -5.406 1 89 123 ALA A O 1
ATOM 993 N N . HIS A 1 124 ? -7.789 15.609 -6.309 1 93.75 124 HIS A N 1
ATOM 994 C CA . HIS A 1 124 ? -7.164 15.023 -7.484 1 93.75 124 HIS A CA 1
ATOM 995 C C . HIS A 1 124 ? -6.426 16.078 -8.297 1 93.75 124 HIS A C 1
ATOM 997 O O . HIS A 1 124 ? -5.273 15.867 -8.695 1 93.75 124 HIS A O 1
ATOM 1003 N N . PRO A 1 125 ? -7.051 17.281 -8.508 1 92.62 125 PRO A N 1
ATOM 1004 C CA . PRO A 1 125 ? -6.328 18.344 -9.219 1 92.62 125 PRO A CA 1
ATOM 1005 C C . PRO A 1 125 ? -5.031 18.75 -8.523 1 92.62 125 PRO A C 1
ATOM 1007 O O . PRO A 1 125 ? -4.043 19.078 -9.188 1 92.62 125 PRO A O 1
ATOM 1010 N N . PHE A 1 126 ? -5.055 18.703 -7.227 1 91.88 126 PHE A N 1
ATOM 1011 C CA . PHE A 1 126 ? -3.869 19.031 -6.445 1 91.88 126 PHE A CA 1
ATOM 1012 C C . PHE A 1 126 ? -2.725 18.078 -6.785 1 91.88 126 PHE A C 1
ATOM 1014 O O . PHE A 1 126 ? -1.606 18.516 -7.059 1 91.88 126 PHE A O 1
ATOM 1021 N N . TYR A 1 127 ? -2.977 16.781 -6.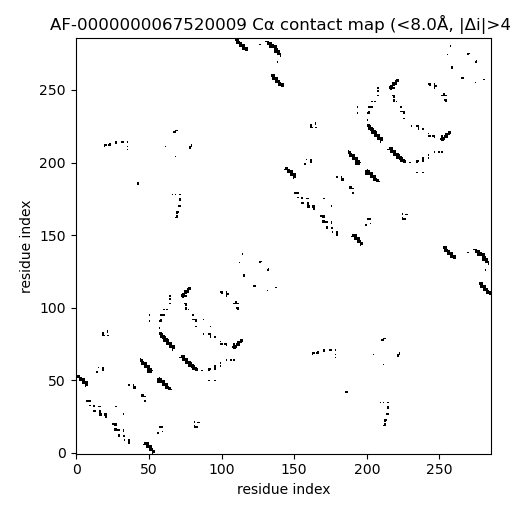824 1 95.19 127 TYR A N 1
ATOM 1022 C CA . TYR A 1 127 ? -1.96 15.789 -7.137 1 95.19 127 TYR A CA 1
ATOM 1023 C C . TYR A 1 127 ? -1.486 15.93 -8.578 1 95.19 127 TYR A C 1
ATOM 1025 O O . TYR A 1 127 ? -0.288 15.828 -8.852 1 95.19 127 TYR A O 1
ATOM 1033 N N . LYS A 1 128 ? -2.416 16.156 -9.461 1 95.62 128 LYS A N 1
ATOM 1034 C CA . LYS A 1 128 ? -2.074 16.312 -10.875 1 95.62 128 LYS A CA 1
ATOM 1035 C C . LYS A 1 128 ? -1.166 17.516 -11.086 1 95.62 128 LYS A C 1
ATOM 1037 O O . LYS A 1 128 ? -0.208 17.453 -11.859 1 95.62 128 LYS A O 1
ATOM 1042 N N . LYS A 1 129 ? -1.444 18.578 -10.438 1 94.62 129 LYS A N 1
ATOM 1043 C CA . LYS A 1 129 ? -0.636 19.797 -10.523 1 94.62 129 LYS A CA 1
ATOM 1044 C C . LYS A 1 129 ? 0.788 19.547 -10.039 1 94.62 129 LYS A C 1
ATOM 1046 O O . LYS A 1 129 ? 1.733 20.172 -10.508 1 94.62 129 LYS A O 1
ATOM 1051 N N . LEU A 1 130 ? 0.915 18.641 -9.125 1 95.44 130 LEU A N 1
ATOM 1052 C CA . LEU A 1 130 ? 2.223 18.312 -8.555 1 95.44 130 LEU A CA 1
ATOM 1053 C C . LEU A 1 130 ? 2.971 17.328 -9.445 1 95.44 130 LEU A C 1
ATOM 1055 O O . LEU A 1 130 ? 4.09 16.922 -9.117 1 95.44 130 LEU A O 1
ATOM 1059 N N . GLY A 1 131 ? 2.361 16.812 -10.523 1 96.75 131 GLY A N 1
ATOM 1060 C CA . GLY A 1 131 ? 3.045 15.953 -11.469 1 96.75 131 GLY A CA 1
ATOM 1061 C C . GLY A 1 131 ? 2.639 14.492 -11.352 1 96.75 131 GLY A C 1
ATOM 1062 O O . GLY A 1 131 ? 3.236 13.625 -11.984 1 96.75 131 GLY A O 1
ATOM 1063 N N . TYR A 1 132 ? 1.629 14.242 -10.531 1 97.38 132 TYR A N 1
ATOM 1064 C CA . TYR A 1 132 ? 1.127 12.875 -10.43 1 97.38 132 TYR A CA 1
ATOM 1065 C C . TYR A 1 132 ? 0.162 12.562 -11.57 1 97.38 132 TYR A C 1
ATOM 1067 O O . TYR A 1 132 ? -0.578 13.438 -12.023 1 97.38 132 TYR A O 1
ATOM 1075 N N . GLU A 1 133 ? 0.208 11.297 -11.938 1 96.94 133 GLU A N 1
ATOM 1076 C CA . GLU A 1 133 ? -0.71 10.797 -12.961 1 96.94 133 GLU A CA 1
ATOM 1077 C C . GLU A 1 133 ? -1.411 9.523 -12.492 1 96.94 133 GLU A C 1
ATOM 1079 O O . GLU A 1 133 ? -0.804 8.688 -11.82 1 96.94 133 GLU A O 1
ATOM 1084 N N . VAL A 1 134 ? -2.65 9.422 -12.938 1 95.06 134 VAL A N 1
ATOM 1085 C CA . VAL A 1 134 ? -3.389 8.203 -12.602 1 95.06 134 VAL A CA 1
ATOM 1086 C C . VAL A 1 134 ? -2.928 7.055 -13.492 1 95.06 134 VAL A C 1
ATOM 1088 O O . VAL A 1 134 ? -2.947 7.168 -14.719 1 95.06 134 VAL A O 1
ATOM 1091 N N . ASN A 1 135 ? -2.541 5.9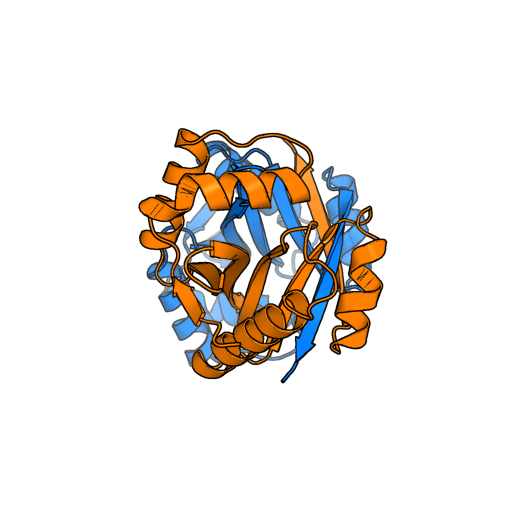49 -12.828 1 94.25 135 ASN A N 1
ATOM 1092 C CA . ASN A 1 135 ? -2.139 4.816 -13.656 1 94.25 135 ASN A CA 1
ATOM 1093 C C . ASN A 1 135 ? -2.617 3.492 -13.07 1 94.25 135 ASN A C 1
ATOM 1095 O O . ASN A 1 135 ? -2.109 2.428 -13.43 1 94.25 135 ASN A O 1
ATOM 1099 N N . GLY A 1 136 ? -3.506 3.564 -12.156 1 95.06 136 GLY A N 1
ATOM 1100 C CA . GLY A 1 136 ? -4.043 2.344 -11.57 1 95.06 136 GLY A CA 1
ATOM 1101 C C . GLY A 1 136 ? -5.305 2.572 -10.766 1 95.06 136 GLY A C 1
ATOM 1102 O O . GLY A 1 136 ? -5.621 3.709 -10.406 1 95.06 136 GLY A O 1
ATOM 1103 N N . TYR A 1 137 ? -5.969 1.483 -10.562 1 95.31 137 TYR A N 1
ATOM 1104 C CA . TYR A 1 137 ? -7.195 1.47 -9.773 1 95.31 137 TYR A CA 1
ATOM 1105 C C . TYR A 1 137 ? -7.023 0.62 -8.523 1 95.31 137 TYR A C 1
ATOM 1107 O O . TYR A 1 137 ? -6.402 -0.445 -8.562 1 95.31 137 TYR A O 1
ATOM 1115 N N . ARG A 1 138 ? -7.57 1.167 -7.465 1 95.88 138 ARG A N 1
ATOM 1116 C CA . ARG A 1 138 ? -7.645 0.346 -6.262 1 95.88 138 ARG A CA 1
ATOM 1117 C C . ARG A 1 138 ? -8.922 -0.483 -6.242 1 95.88 138 ARG A C 1
ATOM 1119 O O . ARG A 1 138 ? -10.023 0.058 -6.379 1 95.88 138 ARG A O 1
ATOM 1126 N N . PHE A 1 139 ? -8.812 -1.793 -6.125 1 96.81 139 PHE A N 1
ATOM 1127 C CA . PHE A 1 139 ? -9.898 -2.748 -5.922 1 96.81 139 PHE A CA 1
ATOM 1128 C C . PHE A 1 139 ? -9.969 -3.182 -4.465 1 96.81 139 PHE A C 1
ATOM 1130 O O . PHE A 1 139 ? -8.969 -3.596 -3.883 1 96.81 139 PHE A O 1
ATOM 1137 N N . VAL A 1 140 ? -11.141 -3.047 -3.9 1 96.69 140 VAL A N 1
ATOM 1138 C CA . VAL A 1 140 ? -11.273 -3.377 -2.486 1 96.69 140 VAL A CA 1
ATOM 1139 C C . VAL A 1 140 ? -12.43 -4.359 -2.295 1 96.69 140 VAL A C 1
ATOM 1141 O O . VAL A 1 140 ? -13.445 -4.281 -2.994 1 96.69 140 VAL A O 1
ATOM 1144 N N . LYS A 1 141 ? -12.336 -5.285 -1.499 1 97.25 141 LYS A N 1
ATOM 1145 C CA . LYS A 1 141 ? -13.367 -6.199 -1.017 1 97.25 141 LYS A CA 1
ATOM 1146 C C . LYS A 1 141 ? -13.414 -6.219 0.509 1 97.25 141 LYS A C 1
ATOM 1148 O O . LYS A 1 141 ? -12.43 -6.59 1.16 1 97.25 141 LYS A O 1
ATOM 1153 N N . HIS A 1 142 ? -14.461 -5.789 1.077 1 95.38 142 HIS A N 1
ATOM 1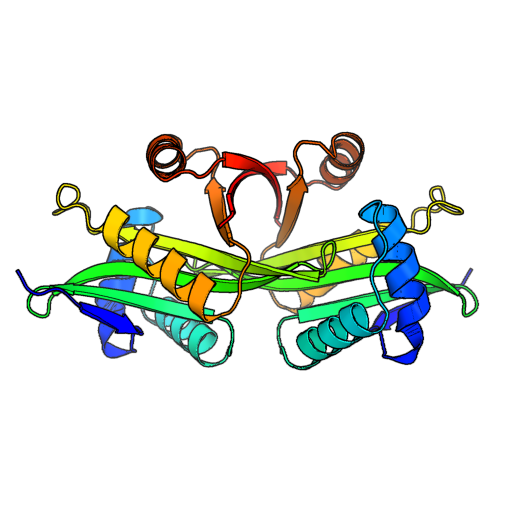154 C CA . HIS A 1 142 ? -14.648 -5.801 2.523 1 95.38 142 HIS A CA 1
ATOM 1155 C C . HIS A 1 142 ? -15.25 -7.125 2.992 1 95.38 142 HIS A C 1
ATOM 1157 O O . HIS A 1 142 ? -16.062 -7.727 2.287 1 95.38 142 HIS A O 1
ATOM 1163 N N . PHE A 1 143 ? -14.773 -7.578 4.078 1 94.25 143 PHE A N 1
ATOM 1164 C CA . PHE A 1 143 ? -15.305 -8.805 4.66 1 94.25 143 PHE A CA 1
ATOM 1165 C C . PHE A 1 143 ? -16.641 -8.547 5.344 1 94.25 143 PHE A C 1
ATOM 1167 O O . PHE A 1 143 ? -16.875 -7.445 5.848 1 94.25 143 PHE A O 1
ATOM 1174 N N . MET B 1 1 ? -6.234 -33.5 -6.859 1 62.75 1 MET B N 1
ATOM 1175 C CA . MET B 1 1 ? -4.801 -33.25 -6.93 1 62.75 1 MET B CA 1
ATOM 1176 C C . MET B 1 1 ? -4.367 -32.312 -5.805 1 62.75 1 MET B C 1
ATOM 1178 O O . MET B 1 1 ? -5.105 -31.391 -5.438 1 62.75 1 MET B O 1
ATOM 1182 N N . SER B 1 2 ? -3.32 -32.75 -4.98 1 87.19 2 SER B N 1
ATOM 1183 C CA . SER B 1 2 ? -3.002 -32.125 -3.701 1 87.19 2 SER B CA 1
ATOM 1184 C C . SER B 1 2 ? -2.129 -30.891 -3.896 1 87.19 2 SER B C 1
ATOM 1186 O O . SER B 1 2 ? -1.131 -30.938 -4.617 1 87.19 2 SER B O 1
ATOM 1188 N N . PHE B 1 3 ? -2.568 -29.703 -3.857 1 92.19 3 PHE B N 1
ATOM 1189 C CA . PHE B 1 3 ? -1.765 -28.484 -3.918 1 92.19 3 PHE B CA 1
ATOM 1190 C C . PHE B 1 3 ? -1.454 -27.969 -2.518 1 92.19 3 PHE B C 1
ATOM 1192 O O . PHE B 1 3 ? -2.074 -28.406 -1.542 1 92.19 3 PHE B O 1
ATOM 1199 N N . GLN B 1 4 ? -0.398 -27.219 -2.424 1 96.88 4 GLN B N 1
ATOM 1200 C CA . GLN B 1 4 ? -0.085 -26.531 -1.178 1 96.88 4 GLN B CA 1
ATOM 1201 C C . GLN B 1 4 ? 0.306 -25.078 -1.44 1 96.88 4 GLN B C 1
ATOM 1203 O O . GLN B 1 4 ? 0.896 -24.766 -2.477 1 96.88 4 GLN B O 1
ATOM 1208 N N . ILE B 1 5 ? -0.125 -24.234 -0.592 1 97.62 5 ILE B N 1
ATOM 1209 C CA . ILE B 1 5 ? 0.363 -22.859 -0.547 1 97.62 5 ILE B CA 1
ATOM 1210 C C . ILE B 1 5 ? 1.333 -22.703 0.621 1 97.62 5 ILE B C 1
ATOM 1212 O O . ILE B 1 5 ? 0.995 -23.016 1.766 1 97.62 5 ILE B O 1
ATOM 1216 N N . ARG B 1 6 ? 2.494 -22.25 0.334 1 97.81 6 ARG B N 1
ATOM 1217 C CA . ARG B 1 6 ? 3.512 -22.094 1.369 1 97.81 6 ARG B CA 1
ATOM 1218 C C . ARG B 1 6 ? 4.336 -20.828 1.146 1 97.81 6 ARG B C 1
ATOM 1220 O O . ARG B 1 6 ? 4.344 -20.281 0.045 1 97.81 6 ARG B O 1
ATOM 1227 N N . GLU B 1 7 ? 5.059 -20.422 2.197 1 97.69 7 GLU B N 1
ATOM 1228 C CA . GLU B 1 7 ? 5.949 -19.281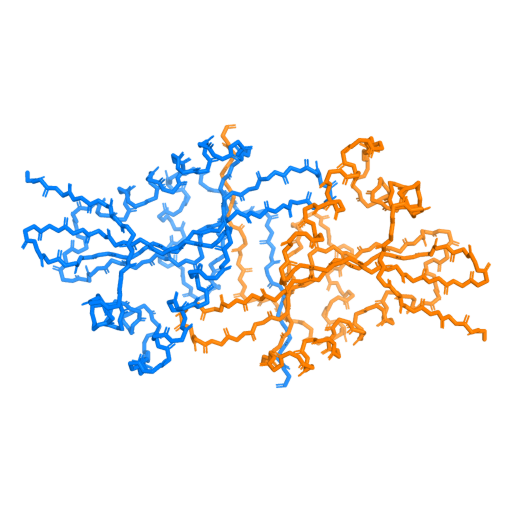 2.061 1 97.69 7 GLU B CA 1
ATOM 1229 C C . GLU B 1 7 ? 7.078 -19.578 1.08 1 97.69 7 GLU B C 1
ATOM 1231 O O . GLU B 1 7 ? 7.625 -20.672 1.067 1 97.69 7 GLU B O 1
ATOM 1236 N N . ALA B 1 8 ? 7.383 -18.609 0.257 1 97.81 8 ALA B N 1
ATOM 1237 C CA . ALA B 1 8 ? 8.484 -18.734 -0.693 1 97.81 8 ALA B CA 1
ATOM 1238 C C . ALA B 1 8 ? 9.828 -18.766 0.029 1 97.81 8 ALA B C 1
ATOM 1240 O O . ALA B 1 8 ? 9.984 -18.172 1.094 1 97.81 8 ALA B O 1
ATOM 1241 N N . THR B 1 9 ? 10.766 -19.516 -0.52 1 96.69 9 THR B N 1
ATOM 1242 C CA . THR B 1 9 ? 12.133 -19.578 -0.009 1 96.69 9 THR B CA 1
ATOM 1243 C C . THR B 1 9 ? 13.133 -19.25 -1.107 1 96.69 9 THR B C 1
ATOM 1245 O O . THR B 1 9 ? 12.758 -19.047 -2.266 1 96.69 9 THR B O 1
ATOM 1248 N N . ILE B 1 10 ? 14.398 -19.188 -0.686 1 96.5 10 ILE B N 1
ATOM 1249 C CA . ILE B 1 10 ? 15.461 -18.875 -1.629 1 96.5 10 ILE B CA 1
ATOM 1250 C C . ILE B 1 10 ? 15.523 -19.938 -2.717 1 96.5 10 ILE B C 1
ATOM 1252 O O . ILE B 1 10 ? 15.922 -19.656 -3.852 1 96.5 10 ILE B O 1
ATOM 1256 N N . ASN B 1 11 ? 15.086 -21.109 -2.463 1 97.25 11 ASN B N 1
ATOM 1257 C CA . ASN B 1 11 ? 15.109 -22.219 -3.422 1 97.25 11 ASN B CA 1
ATOM 1258 C C . ASN B 1 11 ? 14.062 -22.031 -4.512 1 97.25 11 ASN B C 1
ATOM 1260 O O . ASN B 1 11 ? 14.078 -22.734 -5.523 1 97.25 11 ASN B O 1
ATOM 1264 N N . ASP B 1 12 ? 13.188 -21.062 -4.352 1 97.62 12 ASP B N 1
ATOM 1265 C CA . ASP B 1 12 ? 12.094 -20.859 -5.297 1 97.62 12 ASP B CA 1
ATOM 1266 C C . ASP B 1 12 ? 12.398 -19.703 -6.246 1 97.62 12 ASP B C 1
ATOM 1268 O O . ASP B 1 12 ? 11.562 -19.344 -7.078 1 97.62 12 ASP B O 1
ATOM 1272 N N . ILE B 1 13 ? 13.555 -19.156 -6.207 1 96.81 13 ILE B N 1
ATOM 1273 C CA . ILE B 1 13 ? 13.875 -17.906 -6.875 1 96.81 13 ILE B CA 1
ATOM 1274 C C . ILE B 1 13 ? 13.672 -18.062 -8.383 1 96.81 13 ILE B C 1
ATOM 1276 O O . ILE B 1 13 ? 13.102 -17.172 -9.031 1 96.81 13 ILE B O 1
ATOM 1280 N N . ASP B 1 14 ? 14.125 -19.156 -8.922 1 96.69 14 ASP B N 1
ATOM 1281 C CA . ASP B 1 14 ? 13.977 -19.344 -10.367 1 96.69 14 ASP B CA 1
ATOM 1282 C C . ASP B 1 14 ? 12.5 -19.312 -10.773 1 96.69 14 ASP B C 1
ATOM 1284 O O . ASP B 1 14 ? 12.141 -18.656 -11.758 1 96.69 14 ASP B O 1
ATOM 1288 N N . ALA B 1 15 ? 11.695 -20.031 -10.047 1 96.19 15 ALA B N 1
ATOM 1289 C CA . ALA B 1 15 ? 10.258 -20.047 -10.328 1 96.19 15 ALA B CA 1
ATOM 1290 C C . ALA B 1 15 ? 9.641 -18.672 -10.133 1 96.19 15 ALA B C 1
ATOM 1292 O O . ALA B 1 15 ? 8.805 -18.234 -10.922 1 96.19 15 ALA B O 1
ATOM 1293 N N . LEU B 1 16 ? 10.07 -17.984 -9.109 1 96.25 16 LEU B N 1
ATOM 1294 C CA . LEU B 1 16 ? 9.578 -16.641 -8.836 1 96.25 16 LEU B CA 1
ATOM 1295 C C . LEU B 1 16 ? 9.938 -15.688 -9.969 1 96.25 16 LEU B C 1
ATOM 1297 O O . LEU B 1 16 ? 9.094 -14.906 -10.414 1 96.25 16 LEU B O 1
ATOM 1301 N N . CYS B 1 17 ? 11.156 -15.789 -10.445 1 95.5 17 CYS B N 1
ATOM 1302 C CA . CYS B 1 17 ? 11.586 -14.953 -11.562 1 95.5 17 CYS B CA 1
ATOM 1303 C C . CYS B 1 17 ? 10.75 -15.234 -12.805 1 95.5 17 CYS B C 1
ATOM 1305 O O . CYS B 1 17 ? 10.297 -14.305 -13.477 1 95.5 17 CYS B O 1
ATOM 1307 N N . SER B 1 18 ? 10.523 -16.453 -13.031 1 94.56 18 SER B N 1
ATOM 1308 C CA . SER B 1 18 ? 9.766 -16.859 -14.211 1 94.56 18 SER B CA 1
ATOM 1309 C C . SER B 1 18 ? 8.336 -16.328 -14.156 1 94.56 18 SER B C 1
ATOM 1311 O O . SER B 1 18 ? 7.855 -15.711 -15.117 1 94.56 18 SER B O 1
ATOM 1313 N N . LEU B 1 19 ? 7.66 -16.516 -13.062 1 94.12 19 LEU B N 1
ATOM 1314 C CA . LEU B 1 19 ? 6.277 -16.094 -12.891 1 94.12 19 LEU B CA 1
ATOM 1315 C C . LEU B 1 19 ? 6.164 -14.57 -12.969 1 94.12 19 LEU B C 1
ATOM 1317 O O . LEU B 1 19 ? 5.211 -14.047 -13.547 1 94.12 19 LEU B O 1
ATOM 1321 N N . THR B 1 20 ? 7.152 -13.906 -12.336 1 93.38 20 THR B N 1
ATOM 1322 C CA . THR B 1 20 ? 7.129 -12.445 -12.352 1 93.38 20 THR B CA 1
ATOM 1323 C C . THR B 1 20 ? 7.395 -11.914 -13.758 1 93.38 20 THR B C 1
ATOM 1325 O O . THR B 1 20 ? 6.801 -10.922 -14.172 1 93.38 20 THR B O 1
ATOM 1328 N N . THR B 1 21 ? 8.305 -12.562 -14.469 1 91.88 21 THR B N 1
ATOM 1329 C CA . THR B 1 21 ? 8.609 -12.18 -15.844 1 91.88 21 THR B CA 1
ATOM 1330 C C . THR B 1 21 ? 7.359 -12.289 -16.719 1 91.88 21 THR B C 1
ATOM 1332 O O . THR B 1 21 ? 7.09 -11.398 -17.531 1 91.88 21 THR B O 1
ATOM 1335 N N . GLU B 1 22 ? 6.605 -13.367 -16.531 1 87.12 22 GLU B N 1
ATOM 1336 C CA . GLU B 1 22 ? 5.371 -13.547 -17.281 1 87.12 22 GLU B CA 1
ATOM 1337 C C . GLU B 1 22 ? 4.398 -12.398 -17.047 1 87.12 22 GLU B C 1
ATOM 1339 O O . GLU B 1 22 ? 3.713 -11.953 -17.969 1 87.12 22 GLU B O 1
ATOM 1344 N N . LEU B 1 23 ? 4.32 -11.953 -15.852 1 84.81 23 LEU B N 1
ATOM 1345 C CA . LEU B 1 23 ? 3.406 -10.891 -15.461 1 84.81 23 LEU B CA 1
ATOM 1346 C C . LEU B 1 23 ? 3.887 -9.539 -15.992 1 84.81 23 LEU B C 1
ATOM 1348 O O . LEU B 1 23 ? 3.111 -8.797 -16.594 1 84.81 23 LEU B O 1
ATOM 1352 N N . LYS B 1 24 ? 5.152 -9.242 -15.812 1 84.44 24 LYS B N 1
ATOM 1353 C CA . LYS B 1 24 ? 5.746 -7.941 -16.109 1 84.44 24 LYS B CA 1
ATOM 1354 C C . LYS B 1 24 ? 6.055 -7.797 -17.594 1 84.44 24 LYS B C 1
ATOM 1356 O O . LYS B 1 24 ? 6.031 -6.688 -18.141 1 84.44 24 LYS B O 1
ATOM 1361 N N . GLY B 1 25 ? 6.438 -8.852 -18.203 1 85.88 25 GLY B N 1
ATOM 1362 C CA . GLY B 1 25 ? 6.863 -8.812 -19.594 1 85.88 25 GLY B CA 1
ATOM 1363 C C . GLY B 1 25 ? 8.352 -8.57 -19.75 1 85.88 25 GLY B C 1
ATOM 1364 O O . GLY B 1 25 ? 8.844 -8.398 -20.875 1 85.88 25 GLY B O 1
ATOM 1365 N N . SER B 1 26 ? 9.031 -8.344 -18.625 1 87.62 26 SER B N 1
ATOM 1366 C CA . SER B 1 26 ? 10.477 -8.195 -18.641 1 87.62 26 SER B CA 1
ATOM 1367 C C . SER B 1 26 ? 11.141 -9.031 -17.562 1 87.62 26 SER B C 1
ATOM 1369 O O . SER B 1 26 ? 10.562 -9.234 -16.484 1 87.62 26 SER B O 1
ATOM 1371 N N . SER B 1 27 ? 12.344 -9.469 -17.875 1 89.5 27 SER B N 1
ATOM 1372 C CA . SER B 1 27 ? 13.023 -10.398 -16.984 1 89.5 27 SER B CA 1
ATOM 1373 C C . SER B 1 27 ? 13.422 -9.727 -15.664 1 89.5 27 SER B C 1
ATOM 1375 O O . SER B 1 27 ? 13.641 -8.516 -15.625 1 89.5 27 SER B O 1
ATOM 1377 N N . ILE B 1 28 ? 13.492 -10.523 -14.641 1 90.75 28 ILE B N 1
ATOM 1378 C CA . ILE B 1 28 ? 14.008 -10.156 -13.328 1 90.75 28 ILE B CA 1
ATOM 1379 C C . ILE B 1 28 ? 15.211 -11.031 -12.977 1 90.75 28 ILE B C 1
ATOM 1381 O O . ILE B 1 28 ? 15.172 -12.25 -13.164 1 90.75 28 ILE B O 1
ATOM 1385 N N . SER B 1 29 ? 16.25 -10.383 -12.555 1 92.19 29 SER B N 1
ATOM 1386 C CA . SER B 1 29 ? 17.469 -11.133 -12.25 1 92.19 29 SER B CA 1
ATOM 1387 C C . SER B 1 29 ? 17.312 -11.922 -10.953 1 92.19 29 SER B C 1
ATOM 1389 O O . SER B 1 29 ? 16.484 -11.586 -10.109 1 92.19 29 SER B O 1
ATOM 1391 N N . TYR B 1 30 ? 18.172 -12.922 -10.836 1 93.94 30 TYR B N 1
ATOM 1392 C CA . TYR B 1 30 ? 18.25 -13.695 -9.602 1 93.94 30 TYR B CA 1
ATOM 1393 C C . TYR B 1 30 ? 18.562 -12.789 -8.414 1 93.94 30 TYR B C 1
ATOM 1395 O O . TYR B 1 30 ? 17.922 -12.906 -7.359 1 93.94 30 TYR B O 1
ATOM 1403 N N . GLU B 1 31 ? 19.484 -11.922 -8.609 1 94.25 31 GLU B N 1
ATOM 1404 C CA . GLU B 1 31 ? 19.906 -11.023 -7.543 1 94.25 31 GLU B CA 1
ATOM 1405 C C . GLU B 1 31 ? 18.766 -10.109 -7.098 1 94.25 31 GLU B C 1
ATOM 1407 O O . GLU B 1 31 ? 18.547 -9.914 -5.902 1 94.25 31 GLU B O 1
ATOM 1412 N N . ASP B 1 32 ? 18.094 -9.648 -8.047 1 92.06 32 ASP B N 1
ATOM 1413 C CA . ASP B 1 32 ? 16.984 -8.758 -7.738 1 92.06 32 ASP B CA 1
ATOM 1414 C C . ASP B 1 32 ? 15.883 -9.492 -6.965 1 92.06 32 ASP B C 1
ATOM 1416 O O . ASP B 1 32 ? 15.383 -8.984 -5.961 1 92.06 32 ASP B O 1
ATOM 1420 N N . MET B 1 33 ? 15.586 -10.664 -7.438 1 93.69 33 MET B N 1
ATOM 1421 C CA . MET B 1 33 ? 14.555 -11.445 -6.77 1 93.69 33 MET B CA 1
ATOM 1422 C C . MET B 1 33 ? 15.008 -11.867 -5.375 1 93.69 33 MET B C 1
ATOM 1424 O O . MET B 1 33 ? 14.211 -11.867 -4.434 1 93.69 33 MET B O 1
ATOM 1428 N N . ASN B 1 34 ? 16.234 -12.203 -5.273 1 94.25 34 ASN B N 1
ATOM 1429 C CA . ASN B 1 34 ? 16.766 -12.547 -3.963 1 94.25 34 ASN B CA 1
ATOM 1430 C C . ASN B 1 34 ? 16.688 -11.375 -2.994 1 94.25 34 ASN B C 1
ATOM 1432 O O . ASN B 1 34 ? 16.328 -11.547 -1.825 1 94.25 34 ASN B O 1
ATOM 1436 N N . ASN B 1 35 ? 17.031 -10.234 -3.441 1 90.88 35 ASN B N 1
ATOM 1437 C CA . ASN B 1 35 ? 16.922 -9.031 -2.627 1 90.88 35 ASN B CA 1
ATOM 1438 C C . ASN B 1 35 ? 15.484 -8.805 -2.158 1 90.88 35 ASN B C 1
ATOM 1440 O O . ASN B 1 35 ? 15.258 -8.43 -1.007 1 90.88 35 ASN B O 1
ATOM 1444 N N . ARG B 1 36 ? 14.633 -9.094 -3.014 1 89.81 36 ARG B N 1
ATOM 1445 C CA . ARG B 1 36 ? 13.219 -8.922 -2.68 1 89.81 36 ARG B CA 1
ATOM 1446 C C . ARG B 1 36 ? 12.773 -9.945 -1.641 1 89.81 36 ARG B C 1
ATOM 1448 O O . ARG B 1 36 ? 12.047 -9.609 -0.702 1 89.81 36 ARG B O 1
ATOM 1455 N N . LEU B 1 37 ? 13.18 -11.109 -1.85 1 93.06 37 LEU B N 1
ATOM 1456 C CA . LEU B 1 37 ? 12.867 -12.148 -0.875 1 93.06 37 LEU B CA 1
ATOM 1457 C C . LEU B 1 37 ? 13.414 -11.789 0.5 1 93.06 37 LEU B C 1
ATOM 1459 O O . LEU B 1 37 ? 12.742 -11.992 1.515 1 93.06 37 LEU B O 1
ATOM 1463 N N . GLN B 1 38 ? 14.539 -11.227 0.526 1 90.62 38 GLN B N 1
ATOM 1464 C CA . GLN B 1 38 ? 15.141 -10.812 1.786 1 90.62 38 GLN B CA 1
ATOM 1465 C C . GLN B 1 38 ? 14.344 -9.68 2.434 1 90.62 38 GLN B C 1
ATOM 1467 O O . GLN B 1 38 ? 14.164 -9.664 3.652 1 90.62 38 GLN B O 1
ATOM 1472 N N . PHE B 1 39 ? 13.969 -8.805 1.584 1 86.88 39 PHE B N 1
ATOM 1473 C CA . PHE B 1 39 ? 13.141 -7.715 2.082 1 86.88 39 PHE B CA 1
ATOM 1474 C C . PHE B 1 39 ? 11.875 -8.25 2.748 1 86.88 39 PHE B C 1
ATOM 1476 O O . PHE B 1 39 ? 11.539 -7.855 3.865 1 86.88 39 PHE B O 1
ATOM 1483 N N . VAL B 1 40 ? 11.211 -9.125 2.084 1 90.44 40 VAL B N 1
ATOM 1484 C CA . VAL B 1 40 ? 9.977 -9.727 2.582 1 90.44 40 VAL B CA 1
ATOM 1485 C C . VAL B 1 40 ? 10.242 -10.43 3.912 1 90.44 40 VAL B C 1
ATOM 1487 O O . VAL B 1 40 ? 9.445 -10.312 4.848 1 90.44 40 VAL B O 1
ATOM 1490 N N . GLN B 1 41 ? 11.352 -11.016 4.023 1 88.44 41 GLN B N 1
ATOM 1491 C CA . GLN B 1 41 ? 11.688 -11.773 5.223 1 88.44 41 GLN B CA 1
ATOM 1492 C C . GLN B 1 41 ? 11.992 -10.844 6.398 1 88.44 41 GLN B C 1
ATOM 1494 O O . GLN B 1 41 ? 11.812 -11.227 7.555 1 88.44 41 GLN B O 1
ATOM 1499 N N . MET B 1 42 ? 12.422 -9.68 6.074 1 86.38 42 MET B N 1
ATOM 1500 C CA . MET B 1 42 ? 12.781 -8.727 7.113 1 86.38 42 MET B CA 1
ATOM 1501 C C . MET B 1 42 ? 11.547 -8.023 7.664 1 86.38 42 MET B C 1
ATOM 1503 O O . MET B 1 42 ? 11.586 -7.441 8.75 1 86.38 42 MET B O 1
ATOM 1507 N N . SER B 1 43 ? 10.562 -8.047 6.938 1 85.38 43 SER B N 1
ATOM 1508 C CA . SER B 1 43 ? 9.344 -7.328 7.312 1 85.38 43 SER B CA 1
ATOM 1509 C C . SER B 1 43 ? 8.352 -8.25 8.016 1 85.38 43 SER B C 1
ATOM 1511 O O . SER B 1 43 ? 8.008 -9.312 7.496 1 85.38 43 SER B O 1
ATOM 1513 N N . PRO B 1 44 ? 7.844 -7.836 9.172 1 87.06 44 PRO B N 1
ATOM 1514 C CA . PRO B 1 44 ? 6.812 -8.648 9.82 1 87.06 44 PRO B CA 1
ATOM 1515 C C . PRO B 1 44 ? 5.453 -8.531 9.133 1 87.06 44 PRO B C 1
ATOM 1517 O O . PRO B 1 44 ? 4.504 -9.227 9.516 1 87.06 44 PRO B O 1
ATOM 1520 N N . PHE B 1 45 ? 5.324 -7.723 8.094 1 88.81 45 PHE B N 1
ATOM 1521 C CA . PHE B 1 45 ? 4.023 -7.41 7.516 1 88.81 45 PHE B CA 1
ATOM 1522 C C . PHE B 1 45 ? 3.98 -7.793 6.039 1 88.81 45 PHE B C 1
ATOM 1524 O O . PHE B 1 45 ? 2.963 -7.598 5.371 1 88.81 45 PHE B O 1
ATOM 1531 N N . ASP B 1 46 ? 5.113 -8.242 5.547 1 92.19 46 ASP B N 1
ATOM 1532 C CA . ASP B 1 46 ? 5.207 -8.625 4.145 1 92.19 46 ASP B CA 1
ATOM 1533 C C . ASP B 1 46 ? 5.398 -10.133 4 1 92.19 46 ASP B C 1
ATOM 1535 O O . ASP B 1 46 ? 6.133 -10.75 4.773 1 92.19 46 ASP B O 1
ATOM 1539 N N . PHE B 1 47 ? 4.66 -10.648 2.996 1 95.62 47 PHE B N 1
ATOM 1540 C CA . PHE B 1 47 ? 4.691 -12.086 2.773 1 95.62 47 PHE B CA 1
ATOM 1541 C C . PHE B 1 47 ? 4.746 -12.406 1.284 1 95.62 47 PHE B C 1
ATOM 1543 O O . PHE B 1 47 ? 4.184 -11.672 0.468 1 95.62 47 PHE B O 1
ATOM 1550 N N . LEU B 1 48 ? 5.418 -13.477 0.996 1 97.12 48 LEU B N 1
ATOM 1551 C CA . LEU B 1 48 ? 5.473 -14.016 -0.357 1 97.12 48 LEU B CA 1
ATOM 1552 C C . LEU B 1 48 ? 5.211 -15.523 -0.349 1 97.12 48 LEU B C 1
ATOM 1554 O O . LEU B 1 48 ? 5.938 -16.281 0.3 1 97.12 48 LEU B O 1
ATOM 1558 N N . TYR B 1 49 ? 4.137 -15.898 -1.046 1 98.06 49 TYR B N 1
ATOM 1559 C CA . TYR B 1 49 ? 3.721 -17.297 -1.076 1 98.06 49 TYR B CA 1
ATOM 1560 C C . TYR B 1 49 ? 3.824 -17.875 -2.486 1 98.06 49 TYR B C 1
ATOM 1562 O O . TYR B 1 49 ? 3.764 -17.125 -3.469 1 98.06 49 TYR B O 1
ATOM 1570 N N . VAL B 1 50 ? 3.973 -19.219 -2.5 1 98.06 50 VAL B N 1
ATOM 1571 C CA . VAL B 1 50 ? 3.914 -19.922 -3.777 1 98.06 50 VAL B CA 1
ATOM 1572 C C . VAL B 1 50 ? 2.848 -21.016 -3.717 1 98.06 50 VAL B C 1
ATOM 1574 O O . VAL B 1 50 ? 2.592 -21.578 -2.652 1 98.06 50 VAL B O 1
ATOM 1577 N N . TYR B 1 51 ? 2.16 -21.141 -4.84 1 97.44 51 TYR B N 1
ATOM 1578 C CA . TYR B 1 51 ? 1.291 -22.281 -5.074 1 97.44 51 TYR B CA 1
ATOM 1579 C C . TYR B 1 51 ? 2.053 -23.422 -5.75 1 97.44 51 TYR B C 1
ATOM 1581 O O . TYR B 1 51 ? 2.564 -23.25 -6.859 1 97.44 51 TYR B O 1
ATOM 1589 N N . GLU B 1 52 ? 2.061 -24.578 -5.074 1 96.75 52 GLU B N 1
ATOM 1590 C CA . GLU B 1 52 ? 2.857 -25.703 -5.547 1 96.75 52 GLU B CA 1
ATOM 1591 C C . GLU B 1 52 ? 1.998 -26.953 -5.723 1 96.75 52 GLU B C 1
ATOM 1593 O O . GLU B 1 52 ? 1.156 -27.25 -4.875 1 96.75 52 GLU B O 1
ATOM 1598 N N . GLU B 1 53 ? 2.123 -27.531 -6.91 1 93.25 53 GLU B N 1
ATOM 1599 C CA . GLU B 1 53 ? 1.553 -28.844 -7.199 1 93.25 53 GLU B CA 1
ATOM 1600 C C . GLU B 1 53 ? 2.621 -29.797 -7.703 1 93.25 53 GLU B C 1
ATOM 1602 O O . GLU B 1 53 ? 3.322 -29.516 -8.672 1 93.25 53 GLU B O 1
ATOM 1607 N N . GLU B 1 54 ? 2.717 -31.031 -6.984 1 90.75 54 GLU B N 1
ATOM 1608 C CA . GLU B 1 54 ? 3.664 -32.062 -7.406 1 90.75 54 GLU B CA 1
ATOM 1609 C C . GLU B 1 54 ? 5.07 -31.484 -7.551 1 90.75 54 GLU B C 1
ATOM 1611 O O . GLU B 1 54 ? 5.715 -31.672 -8.586 1 90.75 54 GLU B O 1
ATOM 1616 N N . LYS B 1 55 ? 5.504 -30.656 -6.66 1 91.56 55 LYS B N 1
ATOM 1617 C CA . LYS B 1 55 ? 6.848 -30.094 -6.52 1 91.56 55 LYS B CA 1
ATOM 1618 C C . LYS B 1 55 ? 7.121 -29.047 -7.59 1 91.56 55 LYS B C 1
ATOM 1620 O O . LYS B 1 55 ? 8.273 -28.656 -7.812 1 91.56 55 LYS B O 1
ATOM 1625 N N . THR B 1 56 ? 6.062 -28.656 -8.273 1 94.69 56 THR B N 1
ATOM 1626 C CA . THR B 1 56 ? 6.188 -27.562 -9.25 1 94.69 56 THR B CA 1
ATOM 1627 C C . THR B 1 56 ? 5.398 -26.344 -8.797 1 94.69 56 THR B C 1
ATOM 1629 O O . THR B 1 56 ? 4.266 -26.469 -8.328 1 94.69 56 THR B O 1
ATOM 1632 N N . ILE B 1 57 ? 6.035 -25.188 -8.938 1 96.38 57 ILE B N 1
ATOM 1633 C CA . ILE B 1 57 ? 5.402 -23.938 -8.555 1 96.38 57 ILE B CA 1
ATOM 1634 C C . ILE B 1 57 ? 4.652 -23.344 -9.742 1 96.38 57 ILE B C 1
ATOM 1636 O O . ILE B 1 57 ? 5.234 -23.141 -10.812 1 96.38 57 ILE B O 1
ATOM 1640 N N . PHE B 1 58 ? 3.303 -23.062 -9.484 1 96.06 58 PHE B N 1
ATOM 1641 C CA . PHE B 1 58 ? 2.479 -22.594 -10.594 1 96.06 58 PHE B CA 1
ATOM 1642 C C . PHE B 1 58 ? 1.931 -21.203 -10.32 1 96.06 58 PHE B C 1
ATOM 1644 O O . PHE B 1 58 ? 1.291 -20.594 -11.18 1 96.06 58 PHE B O 1
ATOM 1651 N N . GLY B 1 59 ? 2.18 -20.703 -9.133 1 96.56 59 GLY B N 1
ATOM 1652 C CA . GLY B 1 59 ? 1.641 -19.406 -8.789 1 96.56 59 GLY B CA 1
ATOM 1653 C C . GLY B 1 59 ? 2.396 -18.719 -7.664 1 96.56 59 GLY B C 1
ATOM 1654 O O . GLY B 1 59 ? 3.084 -19.375 -6.883 1 96.56 59 GLY B O 1
ATOM 1655 N N . LEU B 1 60 ? 2.328 -17.453 -7.66 1 96.62 60 LEU B N 1
ATOM 1656 C CA . LEU B 1 60 ? 2.908 -16.656 -6.578 1 96.62 60 LEU B CA 1
ATOM 1657 C C . LEU B 1 60 ? 1.918 -15.609 -6.078 1 96.62 60 LEU B C 1
ATOM 1659 O O . LEU B 1 60 ? 1.097 -15.109 -6.848 1 96.62 60 LEU B O 1
ATOM 1663 N N . LEU B 1 61 ? 1.945 -15.375 -4.785 1 97.5 61 LEU B N 1
ATOM 1664 C CA . LEU B 1 61 ? 1.098 -14.398 -4.102 1 97.5 61 LEU B CA 1
ATOM 1665 C C . LEU B 1 61 ? 1.921 -13.523 -3.17 1 97.5 61 LEU B C 1
ATOM 1667 O O . LEU B 1 61 ? 2.568 -14.023 -2.246 1 97.5 61 LEU B O 1
ATOM 1671 N N . GLY B 1 62 ? 1.995 -12.273 -3.523 1 96.88 62 GLY B N 1
ATOM 1672 C CA . GLY B 1 62 ? 2.484 -11.289 -2.572 1 96.88 62 GLY B CA 1
ATOM 1673 C C . GLY B 1 62 ? 1.389 -10.703 -1.704 1 96.88 62 GLY B C 1
ATOM 1674 O O . GLY B 1 62 ? 0.318 -10.352 -2.201 1 96.88 62 GLY B O 1
ATOM 1675 N N . PHE B 1 63 ? 1.595 -10.664 -0.433 1 96.88 63 PHE B N 1
ATOM 1676 C CA . PHE B 1 63 ? 0.599 -10.227 0.536 1 96.88 63 PHE B CA 1
ATOM 1677 C C . PHE B 1 63 ? 1.234 -9.328 1.596 1 96.88 63 PHE B C 1
ATOM 1679 O O . PHE B 1 63 ? 2.354 -9.594 2.043 1 96.88 63 PHE B O 1
ATOM 1686 N N . ARG B 1 64 ? 0.515 -8.227 1.955 1 94.75 64 ARG B N 1
ATOM 1687 C CA . ARG B 1 64 ? 0.995 -7.309 2.979 1 94.75 64 ARG B CA 1
ATOM 1688 C C . ARG B 1 64 ? -0.139 -6.879 3.904 1 94.75 64 ARG B C 1
ATOM 1690 O O . ARG B 1 64 ? -1.263 -6.648 3.451 1 94.75 64 ARG B O 1
ATOM 1697 N N . ILE B 1 65 ? 0.209 -6.754 5.152 1 92.62 65 ILE B N 1
ATOM 1698 C CA . ILE B 1 65 ? -0.716 -6.129 6.09 1 92.62 65 ILE B CA 1
ATOM 1699 C C . ILE B 1 65 ? -0.513 -4.617 6.086 1 92.62 65 ILE B C 1
ATOM 1701 O O . ILE B 1 65 ? 0.604 -4.133 6.285 1 92.62 65 ILE B O 1
ATOM 1705 N N . ARG B 1 66 ? -1.64 -3.932 5.836 1 89.25 66 ARG B N 1
ATOM 1706 C CA . ARG B 1 66 ? -1.577 -2.477 5.758 1 89.25 66 ARG B CA 1
ATOM 1707 C C . ARG B 1 66 ? -2.496 -1.832 6.793 1 89.25 66 ARG B C 1
ATOM 1709 O O . ARG B 1 66 ? -3.666 -2.199 6.902 1 89.25 66 ARG B O 1
ATOM 1716 N N . GLU B 1 67 ? -1.88 -0.906 7.5 1 86.5 67 GLU B N 1
ATOM 1717 C CA . GLU B 1 67 ? -2.711 -0.099 8.391 1 86.5 67 GLU B CA 1
ATOM 1718 C C . GLU B 1 67 ? -3.236 1.143 7.672 1 86.5 67 GLU B C 1
ATOM 1720 O O . GLU B 1 67 ? -2.502 1.797 6.93 1 86.5 67 GLU B O 1
ATOM 1725 N N . ASN B 1 68 ? -4.465 1.297 7.805 1 82.31 68 ASN B N 1
ATOM 1726 C CA . ASN B 1 68 ? -5.09 2.516 7.301 1 82.31 68 ASN B CA 1
ATOM 1727 C C . ASN B 1 68 ? -5.184 3.586 8.383 1 82.31 68 ASN B C 1
ATOM 1729 O O . ASN B 1 68 ? -5.953 3.447 9.336 1 82.31 68 ASN B O 1
ATOM 1733 N N . LEU B 1 69 ? -4.492 4.672 8.18 1 77.69 69 LEU B N 1
ATOM 1734 C CA . LEU B 1 69 ? -4.398 5.699 9.211 1 77.69 69 LEU B CA 1
ATOM 1735 C C . LEU B 1 69 ? -5.672 6.535 9.258 1 77.69 69 LEU B C 1
ATOM 1737 O O . LEU B 1 69 ? -6.023 7.078 10.312 1 77.69 69 LEU B O 1
ATOM 1741 N N . GLU B 1 70 ? -6.332 6.621 8.141 1 78.06 70 GLU B N 1
ATOM 1742 C CA . GLU B 1 70 ? -7.555 7.418 8.094 1 78.06 70 GLU B CA 1
ATOM 1743 C C . GLU B 1 70 ? -8.664 6.77 8.914 1 78.06 70 GLU B C 1
ATOM 1745 O O . GLU B 1 70 ? -9.352 7.449 9.68 1 78.06 70 GLU B O 1
ATOM 1750 N N . ASP B 1 71 ? -8.828 5.465 8.773 1 78.19 71 ASP B N 1
ATOM 1751 C CA . ASP B 1 71 ? -9.945 4.781 9.422 1 78.19 71 ASP B CA 1
ATOM 1752 C C . ASP B 1 71 ? -9.461 3.9 10.57 1 78.19 71 ASP B C 1
ATOM 1754 O O . ASP B 1 71 ? -10.266 3.324 11.297 1 78.19 71 ASP B O 1
ATOM 1758 N N . ILE B 1 72 ? -8.195 3.902 10.844 1 76.06 72 ILE B N 1
ATOM 1759 C CA . ILE B 1 72 ? -7.551 3.105 11.883 1 76.06 72 ILE B CA 1
ATOM 1760 C C . ILE B 1 72 ? -7.992 1.648 11.766 1 76.06 72 ILE B C 1
ATOM 1762 O O . ILE B 1 72 ? -8.516 1.071 12.727 1 76.06 72 ILE B O 1
ATOM 1766 N N . THR B 1 73 ? -7.984 1.142 10.664 1 84.88 73 THR B N 1
ATOM 1767 C CA . THR B 1 73 ? -8.273 -0.246 10.32 1 84.88 73 THR B CA 1
ATOM 1768 C C . THR B 1 73 ? -7.086 -0.888 9.609 1 84.88 73 THR B C 1
ATOM 1770 O O . THR B 1 73 ? -6.082 -0.224 9.344 1 84.88 73 THR B O 1
ATOM 1773 N N . ARG B 1 74 ? -7.215 -2.229 9.492 1 90.81 74 ARG B N 1
ATOM 1774 C CA . ARG B 1 74 ? -6.203 -2.984 8.758 1 90.81 74 ARG B CA 1
ATOM 1775 C C . ARG B 1 74 ? -6.797 -3.613 7.504 1 90.81 74 ARG B C 1
ATOM 1777 O O . ARG B 1 74 ? -7.934 -4.094 7.52 1 90.81 74 ARG B O 1
ATOM 1784 N N . TYR B 1 75 ? -6.023 -3.586 6.465 1 94.62 75 TYR B N 1
ATOM 1785 C CA . TYR B 1 75 ? -6.355 -4.277 5.227 1 94.62 75 TYR B CA 1
ATOM 1786 C C . TYR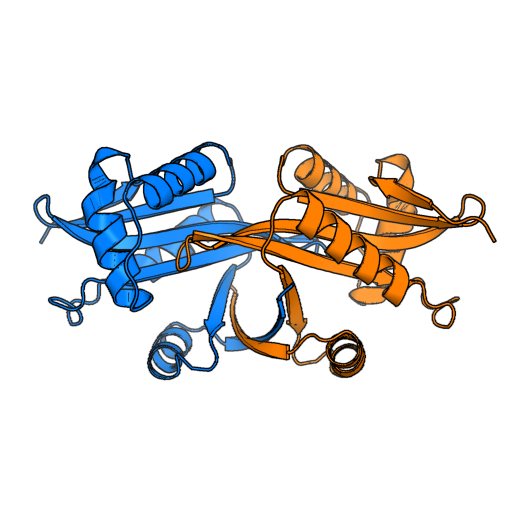 B 1 75 ? -5.234 -5.223 4.812 1 94.62 75 TYR B C 1
ATOM 1788 O O . TYR B 1 75 ? -4.066 -4.996 5.141 1 94.62 75 TYR B O 1
ATOM 1796 N N . GLY B 1 76 ? -5.648 -6.305 4.223 1 97 76 GLY B N 1
ATOM 1797 C CA . GLY B 1 76 ? -4.672 -7.102 3.492 1 97 76 GLY B CA 1
ATOM 1798 C C . GLY B 1 76 ? -4.488 -6.648 2.057 1 97 76 GLY B C 1
ATOM 1799 O O . GLY B 1 76 ? -5.453 -6.586 1.292 1 97 76 GLY B O 1
ATOM 1800 N N . GLU B 1 77 ? -3.277 -6.297 1.747 1 97.06 77 GLU B N 1
ATOM 1801 C CA . GLU B 1 77 ? -2.975 -5.914 0.372 1 97.06 77 GLU B CA 1
ATOM 1802 C C . GLU B 1 77 ? -2.416 -7.094 -0.419 1 97.06 77 GLU B C 1
ATOM 1804 O O . GLU B 1 77 ? -1.467 -7.746 0.017 1 97.06 77 GLU B O 1
ATOM 1809 N N . ILE B 1 78 ? -3.033 -7.391 -1.494 1 97.31 78 ILE B N 1
ATOM 1810 C CA . ILE B 1 78 ? -2.473 -8.312 -2.477 1 97.31 78 ILE B CA 1
ATOM 1811 C C . ILE B 1 78 ? -1.523 -7.559 -3.406 1 97.31 78 ILE B C 1
ATOM 1813 O O . ILE B 1 78 ? -1.965 -6.879 -4.336 1 97.31 78 ILE B O 1
ATOM 1817 N N . SER B 1 79 ? -0.258 -7.707 -3.182 1 95.19 79 SER B N 1
ATOM 1818 C CA . SER B 1 79 ? 0.746 -6.879 -3.846 1 95.19 79 SER B CA 1
ATOM 1819 C C . SER B 1 79 ? 1.144 -7.469 -5.195 1 95.19 79 SER B C 1
ATOM 1821 O O . SER B 1 79 ? 1.666 -6.758 -6.059 1 95.19 79 SER B O 1
ATOM 1823 N N . ILE B 1 80 ? 1.04 -8.734 -5.375 1 94.38 80 ILE B N 1
ATOM 1824 C CA . ILE B 1 80 ? 1.31 -9.406 -6.645 1 94.38 80 ILE B CA 1
ATOM 1825 C C . ILE B 1 80 ? 0.602 -10.758 -6.68 1 94.38 80 ILE B C 1
ATOM 1827 O O . ILE B 1 80 ? 0.515 -11.445 -5.66 1 94.38 80 ILE B O 1
ATOM 1831 N N . ILE B 1 81 ? 0.06 -11.07 -7.715 1 94.62 81 ILE B N 1
ATOM 1832 C CA . ILE B 1 81 ? -0.456 -12.398 -8 1 94.62 81 ILE B CA 1
ATOM 1833 C C . ILE B 1 81 ? -0.127 -12.781 -9.445 1 94.62 81 ILE B C 1
ATOM 1835 O O . ILE B 1 81 ? -0.321 -11.984 -10.367 1 94.62 81 ILE B O 1
ATOM 1839 N N . SER B 1 82 ? 0.478 -13.852 -9.594 1 94.31 82 SER B N 1
ATOM 1840 C CA . SER B 1 82 ? 0.842 -14.367 -10.906 1 94.31 82 SER B CA 1
ATOM 1841 C C . SER B 1 82 ? 0.666 -15.883 -10.977 1 94.31 82 SER B C 1
ATOM 1843 O O . SER B 1 82 ? 1.034 -16.594 -10.039 1 94.31 82 SER B O 1
ATOM 1845 N N . VAL B 1 83 ? 0.039 -16.312 -12.008 1 94.44 83 VAL B N 1
ATOM 1846 C CA . VAL B 1 83 ? -0.179 -17.734 -12.242 1 94.44 83 VAL B CA 1
ATOM 1847 C C . VAL B 1 83 ? 0.471 -18.141 -13.562 1 94.44 83 VAL B C 1
ATOM 1849 O O . VAL B 1 83 ? 0.394 -17.406 -14.555 1 94.44 83 VAL B O 1
ATOM 1852 N N . ASP B 1 84 ? 1.07 -19.281 -13.484 1 93.12 84 ASP B N 1
ATOM 1853 C CA . ASP B 1 84 ? 1.7 -19.812 -14.68 1 93.12 84 ASP B CA 1
ATOM 1854 C C . ASP B 1 84 ? 0.71 -19.891 -15.844 1 93.12 84 ASP B C 1
ATOM 1856 O O . ASP B 1 84 ? -0.357 -20.484 -15.719 1 93.12 84 ASP B O 1
ATOM 1860 N N . SER B 1 85 ? 1.032 -19.281 -16.906 1 87.56 85 SER B N 1
ATOM 1861 C CA . SER B 1 85 ? 0.135 -19.141 -18.047 1 87.56 85 SER B CA 1
ATOM 1862 C C . SER B 1 85 ? -0.121 -20.484 -18.719 1 87.56 85 SER B C 1
ATOM 1864 O O . SER B 1 85 ? -1.092 -20.641 -19.469 1 87.56 85 SER B O 1
ATOM 1866 N N . THR B 1 86 ? 0.789 -21.375 -18.547 1 83.19 86 THR B N 1
ATOM 1867 C CA . THR B 1 86 ? 0.654 -22.688 -19.188 1 83.19 86 THR B CA 1
ATOM 1868 C C . THR B 1 86 ? -0.48 -23.484 -18.562 1 83.19 86 THR B C 1
ATOM 1870 O O . THR B 1 86 ? -0.943 -24.469 -19.125 1 83.19 86 THR B O 1
ATOM 1873 N N . ILE B 1 87 ? -0.977 -23.016 -17.375 1 76.81 87 ILE B N 1
ATOM 1874 C CA . ILE B 1 87 ? -2.021 -23.766 -16.688 1 76.81 87 ILE B CA 1
ATOM 1875 C C . ILE B 1 87 ? -3.205 -22.844 -16.391 1 76.81 87 ILE B C 1
ATOM 1877 O O . ILE B 1 87 ? -4.051 -23.156 -15.547 1 76.81 87 ILE B O 1
ATOM 1881 N N . ARG B 1 88 ? -3.432 -21.719 -16.969 1 62.09 88 ARG B N 1
ATOM 1882 C CA . ARG B 1 88 ? -4.359 -20.656 -16.594 1 62.09 88 ARG B CA 1
ATOM 1883 C C . ARG B 1 88 ? -5.738 -21.219 -16.266 1 62.09 88 ARG B C 1
ATOM 1885 O O . ARG B 1 88 ? -6.461 -20.672 -15.438 1 62.09 88 ARG B O 1
ATOM 1892 N N . ARG B 1 89 ? -6.156 -22.234 -16.734 1 62.22 89 ARG B N 1
ATOM 1893 C CA . ARG B 1 89 ? -7.551 -22.656 -16.656 1 62.22 89 ARG B CA 1
ATOM 1894 C C . ARG B 1 89 ? -7.801 -23.5 -15.406 1 62.22 89 ARG B C 1
ATOM 1896 O O . ARG B 1 89 ? -8.859 -24.125 -15.273 1 62.22 89 ARG B O 1
ATOM 1903 N N . LYS B 1 90 ? -6.906 -23.359 -14.469 1 73.25 90 LYS B N 1
ATOM 1904 C CA . LYS B 1 90 ? -7.141 -24.375 -13.438 1 73.25 90 LYS B CA 1
ATOM 1905 C C . LYS B 1 90 ? -7.66 -23.734 -12.156 1 73.25 90 LYS B C 1
ATOM 1907 O O . LYS B 1 90 ? -7.723 -24.391 -11.109 1 73.25 90 LYS B O 1
ATOM 1912 N N . GLY B 1 91 ? -7.98 -22.453 -12.117 1 90.19 91 GLY B N 1
ATOM 1913 C CA . GLY B 1 91 ? -8.57 -21.906 -10.914 1 90.19 91 GLY B CA 1
ATOM 1914 C C . GLY B 1 91 ? -7.543 -21.469 -9.883 1 90.19 91 GLY B C 1
ATOM 1915 O O . GLY B 1 91 ? -7.887 -21.156 -8.742 1 90.19 91 GLY B O 1
ATOM 1916 N N . ILE B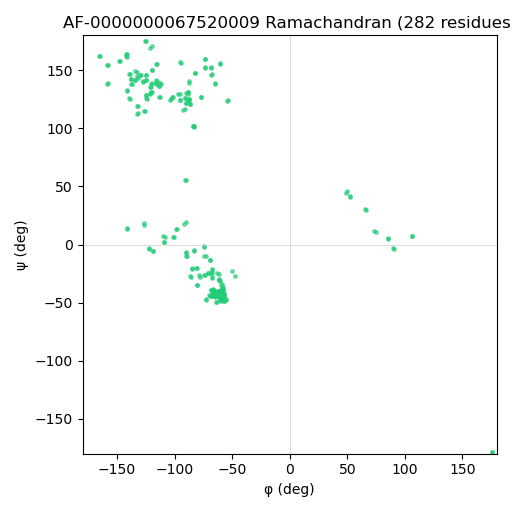 1 92 ? -6.285 -21.547 -10.234 1 93.69 92 ILE B N 1
ATOM 1917 C CA . ILE B 1 92 ? -5.195 -21.25 -9.312 1 93.69 92 ILE B CA 1
ATOM 1918 C C . ILE B 1 92 ? -5.316 -19.797 -8.82 1 93.69 92 ILE B C 1
ATOM 1920 O O . ILE B 1 92 ? -5.098 -19.516 -7.645 1 93.69 92 ILE B O 1
ATOM 1924 N N . GLY B 1 93 ? -5.691 -18.906 -9.719 1 94.38 93 GLY B N 1
ATOM 1925 C CA . GLY B 1 93 ? -5.906 -17.516 -9.32 1 94.38 93 GLY B CA 1
ATOM 1926 C C . GLY B 1 93 ? -6.941 -17.375 -8.219 1 94.38 93 GLY B C 1
ATOM 1927 O O . GLY B 1 93 ? -6.723 -16.641 -7.246 1 94.38 93 GLY B O 1
ATOM 1928 N N . HIS B 1 94 ? -8.023 -18.109 -8.414 1 95 94 HIS B N 1
ATOM 1929 C CA . HIS B 1 94 ? -9.086 -18.094 -7.422 1 95 94 HIS B CA 1
ATOM 1930 C C . HIS B 1 94 ? -8.602 -18.641 -6.086 1 95 94 HIS B C 1
ATOM 1932 O O . HIS B 1 94 ? -8.914 -18.078 -5.027 1 95 94 HIS B O 1
ATOM 1938 N N . ILE B 1 95 ? -7.883 -19.656 -6.105 1 95.62 95 ILE B N 1
ATOM 1939 C CA . ILE B 1 95 ? -7.363 -20.297 -4.906 1 95.62 95 ILE B CA 1
ATOM 1940 C C . ILE B 1 95 ? -6.441 -19.344 -4.16 1 95.62 95 ILE B C 1
ATOM 1942 O O . ILE B 1 95 ? -6.527 -19.219 -2.938 1 95.62 95 ILE B O 1
ATOM 1946 N N . LEU B 1 96 ? -5.566 -18.672 -4.906 1 97 96 LEU B N 1
ATOM 1947 C CA . LEU B 1 96 ? -4.621 -17.734 -4.305 1 97 96 LEU B CA 1
ATOM 1948 C C . LEU B 1 96 ? -5.348 -16.531 -3.715 1 97 96 LEU B C 1
ATOM 1950 O O . LEU B 1 96 ? -5.012 -16.062 -2.623 1 97 96 LEU B O 1
ATOM 1954 N N . MET B 1 97 ? -6.363 -16.078 -4.418 1 97.19 97 MET B N 1
ATOM 1955 C CA . MET B 1 97 ? -7.145 -14.953 -3.912 1 97.19 97 MET B CA 1
ATOM 1956 C C . MET B 1 97 ? -7.898 -15.344 -2.645 1 97.19 97 MET B C 1
ATOM 1958 O O . MET B 1 97 ? -7.957 -14.57 -1.688 1 97.19 97 MET B O 1
ATOM 1962 N N . ASP B 1 98 ? -8.453 -16.484 -2.645 1 97.12 98 ASP B N 1
ATOM 1963 C CA . ASP B 1 98 ? -9.125 -17 -1.45 1 97.12 98 ASP B CA 1
ATOM 1964 C C . ASP B 1 98 ? -8.148 -17.094 -0.28 1 97.12 98 ASP B C 1
ATOM 1966 O O . ASP B 1 98 ? -8.484 -16.734 0.848 1 97.12 98 ASP B O 1
ATOM 1970 N N . TYR B 1 99 ? -7.012 -17.578 -0.554 1 98 99 TYR B N 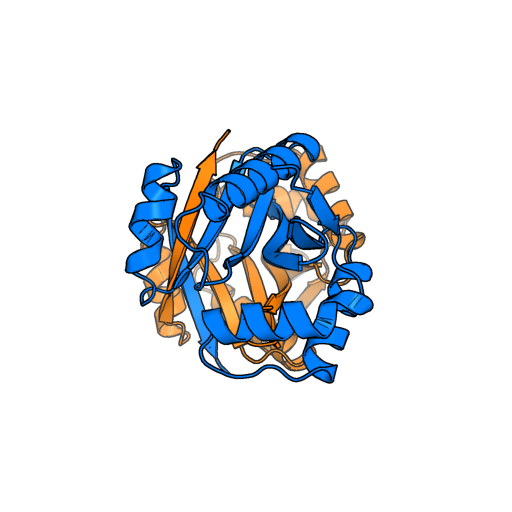1
ATOM 1971 C CA . TYR B 1 99 ? -5.992 -17.703 0.48 1 98 99 TYR B CA 1
ATOM 1972 C C . TYR B 1 99 ? -5.629 -16.328 1.038 1 98 99 TYR B C 1
ATOM 1974 O O . TYR B 1 99 ? -5.469 -16.172 2.25 1 98 99 TYR B O 1
ATOM 1982 N N . ALA B 1 100 ? -5.469 -15.352 0.151 1 98.19 100 ALA B N 1
ATOM 1983 C CA . ALA B 1 100 ? -5.18 -13.984 0.574 1 98.19 100 ALA B CA 1
ATOM 1984 C C . ALA B 1 100 ? -6.254 -13.469 1.524 1 98.19 100 ALA B C 1
ATOM 1986 O O . ALA B 1 100 ? -5.945 -12.812 2.525 1 98.19 100 ALA B O 1
ATOM 1987 N N . GLU B 1 101 ? -7.492 -13.75 1.227 1 98 101 GLU B N 1
ATOM 1988 C CA . GLU B 1 101 ? -8.594 -13.305 2.082 1 98 101 GLU B CA 1
ATOM 1989 C C . GLU B 1 101 ? -8.547 -14.008 3.438 1 98 101 GLU B C 1
ATOM 1991 O O . GLU B 1 101 ? -8.797 -13.383 4.473 1 98 101 GLU B O 1
ATOM 1996 N N . GLN B 1 102 ? -8.266 -15.234 3.418 1 97.94 102 GLN B N 1
ATOM 1997 C CA . GLN B 1 102 ? -8.125 -15.969 4.668 1 97.94 102 GLN B CA 1
ATOM 1998 C C . GLN B 1 102 ? -7 -15.391 5.523 1 97.94 102 GLN B C 1
ATOM 2000 O O . GLN B 1 102 ? -7.152 -15.234 6.738 1 97.94 102 GLN B O 1
ATOM 2005 N N . LEU B 1 103 ? -5.867 -15.125 4.895 1 97.38 103 LEU B N 1
ATOM 2006 C CA . LEU B 1 103 ? -4.754 -14.492 5.59 1 97.38 103 LEU B CA 1
ATOM 2007 C C . LEU B 1 103 ? -5.191 -13.18 6.234 1 97.38 103 LEU B C 1
ATOM 2009 O O . LEU B 1 103 ? -4.848 -12.906 7.383 1 97.38 103 LEU B O 1
ATOM 2013 N N . ALA B 1 104 ? -5.875 -12.398 5.449 1 97.69 104 ALA B N 1
ATOM 2014 C CA . ALA B 1 104 ? -6.344 -11.109 5.934 1 97.69 104 ALA B CA 1
ATOM 2015 C C . ALA B 1 104 ? -7.234 -11.266 7.16 1 97.69 104 ALA B C 1
ATOM 2017 O O . ALA B 1 104 ? -7.059 -10.562 8.156 1 97.69 104 ALA B O 1
ATOM 2018 N N . LYS B 1 105 ? -8.164 -12.211 7.09 1 97.12 105 LYS B N 1
ATOM 2019 C CA . LYS B 1 105 ? -9.047 -12.477 8.227 1 97.12 105 LYS B CA 1
ATOM 2020 C C . LYS B 1 105 ? -8.25 -12.93 9.445 1 97.12 105 LYS B C 1
ATOM 2022 O O . LYS B 1 105 ? -8.523 -12.5 10.57 1 97.12 105 LYS B O 1
ATOM 2027 N N . LYS B 1 106 ? -7.289 -13.711 9.227 1 96 106 LYS B N 1
ATOM 2028 C CA . LYS B 1 106 ? -6.441 -14.203 10.312 1 96 106 LYS B CA 1
ATOM 2029 C C . LYS B 1 106 ? -5.723 -13.055 11.008 1 96 106 LYS B C 1
ATOM 2031 O O . LYS B 1 106 ? -5.453 -13.117 12.211 1 96 106 LYS B O 1
ATOM 2036 N N . HIS B 1 107 ? -5.438 -12.008 10.281 1 93 107 HIS B N 1
ATOM 2037 C CA . HIS B 1 107 ? -4.738 -10.852 10.828 1 93 107 HIS B CA 1
ATOM 2038 C C . HIS B 1 107 ? -5.715 -9.742 11.203 1 93 107 HIS B C 1
ATOM 2040 O O . HIS B 1 107 ? -5.332 -8.57 11.273 1 93 107 HIS B O 1
ATOM 2046 N N . ASN B 1 108 ? -6.996 -10.023 11.258 1 92.5 108 ASN B N 1
ATOM 2047 C CA . ASN B 1 108 ? -8.055 -9.125 11.703 1 92.5 108 ASN B CA 1
ATOM 2048 C C . ASN B 1 108 ? -8.211 -7.926 10.773 1 92.5 108 ASN B C 1
ATOM 2050 O O . ASN B 1 108 ? -8.453 -6.809 11.227 1 92.5 108 ASN B O 1
ATOM 2054 N N . CYS B 1 109 ? -7.918 -8.141 9.562 1 95.19 109 CYS B N 1
ATOM 2055 C CA . CYS B 1 109 ? -8.203 -7.129 8.555 1 95.19 109 CYS B CA 1
ATOM 2056 C C . CYS B 1 109 ? -9.695 -7.051 8.266 1 95.19 109 CYS B C 1
ATOM 2058 O O . CYS B 1 109 ? -10.406 -8.055 8.367 1 95.19 109 CYS B O 1
ATOM 2060 N N . ILE B 1 110 ? -10.109 -5.887 7.863 1 95.56 110 ILE B N 1
ATOM 2061 C CA . ILE B 1 110 ? -11.531 -5.699 7.594 1 95.56 110 ILE B CA 1
ATOM 2062 C C . ILE B 1 110 ? -11.82 -6.027 6.129 1 95.56 110 ILE B C 1
ATOM 2064 O O . ILE B 1 110 ? -12.984 -6.035 5.711 1 95.56 110 ILE B O 1
ATOM 2068 N N . GLY B 1 111 ? -10.836 -6.273 5.332 1 97.25 111 GLY B N 1
ATOM 2069 C CA . GLY B 1 111 ? -10.953 -6.59 3.918 1 97.25 111 GLY B CA 1
ATOM 2070 C C . GLY B 1 111 ? -9.602 -6.734 3.23 1 97.25 111 GLY B C 1
ATOM 2071 O O . GLY B 1 111 ? -8.562 -6.707 3.887 1 97.25 111 GLY B O 1
ATOM 2072 N N . THR B 1 112 ? -9.664 -6.988 1.952 1 98 112 THR B N 1
ATOM 2073 C CA . THR B 1 112 ? -8.477 -7.031 1.106 1 98 112 THR B CA 1
ATOM 2074 C C . THR B 1 112 ? -8.562 -5.984 -0.002 1 98 112 THR B C 1
ATOM 2076 O O . THR B 1 112 ? -9.656 -5.555 -0.37 1 98 112 THR B O 1
ATOM 2079 N N . TRP B 1 113 ? -7.43 -5.57 -0.353 1 96.75 113 TRP B N 1
ATOM 2080 C CA . TRP B 1 113 ? -7.406 -4.68 -1.51 1 96.75 113 TRP B CA 1
ATOM 2081 C C . TRP B 1 113 ? -6.195 -4.961 -2.391 1 96.75 113 TRP B C 1
ATOM 2083 O O . TRP B 1 113 ? -5.293 -5.707 -1.998 1 96.75 113 TRP B O 1
ATOM 2093 N N . LEU B 1 114 ? -6.23 -4.512 -3.59 1 96.31 114 LEU B N 1
ATOM 2094 C CA . LEU B 1 114 ? -5.133 -4.531 -4.551 1 96.31 114 LEU B CA 1
ATOM 2095 C C . LEU B 1 114 ? -5.207 -3.334 -5.488 1 96.31 114 LEU B C 1
ATOM 2097 O O . LEU B 1 114 ? -6.234 -2.65 -5.547 1 96.31 114 LEU B O 1
ATOM 2101 N N . VAL B 1 115 ? -4.082 -3.021 -6.055 1 94.56 115 VAL B N 1
ATOM 2102 C CA . VAL B 1 115 ? -4.023 -2.004 -7.098 1 94.56 115 VAL B CA 1
ATOM 2103 C C . VAL B 1 115 ? -3.645 -2.65 -8.43 1 94.56 115 VAL B C 1
ATOM 2105 O O . VAL B 1 115 ? -2.697 -3.438 -8.5 1 94.56 115 VAL B O 1
ATOM 2108 N N . SER B 1 116 ? -4.426 -2.396 -9.383 1 93.5 116 SER B N 1
ATOM 2109 C CA . SER B 1 116 ? -4.18 -2.92 -10.719 1 93.5 116 SER B CA 1
ATOM 2110 C C . SER B 1 116 ? -4.039 -1.792 -11.734 1 93.5 116 SER B C 1
ATOM 2112 O O . SER B 1 116 ? -4.793 -0.818 -11.703 1 93.5 116 SER B O 1
ATOM 2114 N N . GLY B 1 117 ? -3.07 -1.934 -12.555 1 91.31 117 GLY B N 1
ATOM 2115 C CA . GLY B 1 117 ? -2.814 -0.917 -13.562 1 91.31 117 GLY B CA 1
ATOM 2116 C C . GLY B 1 117 ? -3.98 -0.708 -14.508 1 91.31 117 GLY B C 1
ATOM 2117 O O . GLY B 1 117 ? -4.746 -1.639 -14.773 1 91.31 117 GLY B O 1
ATOM 2118 N N . THR B 1 118 ? -4.012 0.482 -15.062 1 88.38 118 THR B N 1
ATOM 2119 C CA . THR B 1 118 ? -5.105 0.82 -15.969 1 88.38 118 THR B CA 1
ATOM 2120 C C . THR B 1 118 ? -5.027 -0.013 -17.25 1 88.38 118 THR B C 1
ATOM 2122 O O . THR B 1 118 ? -6.039 -0.218 -17.922 1 88.38 118 THR B O 1
ATOM 2125 N N . LYS B 1 119 ? -3.889 -0.526 -17.578 1 84.88 119 LYS B N 1
ATOM 2126 C CA . LYS B 1 119 ? -3.684 -1.27 -18.812 1 84.88 119 LYS B CA 1
ATOM 2127 C C . LYS B 1 119 ? -3.969 -2.756 -18.609 1 84.88 119 LYS B C 1
ATOM 2129 O O . LYS B 1 119 ? -3.994 -3.521 -19.578 1 84.88 119 LYS B O 1
ATOM 2134 N N . ARG B 1 120 ? -4.145 -3.145 -17.375 1 87.38 120 ARG B N 1
ATOM 2135 C CA . ARG B 1 120 ? -4.406 -4.551 -17.094 1 87.38 120 ARG B CA 1
ATOM 2136 C C . ARG B 1 120 ? -5.902 -4.844 -17.094 1 87.38 120 ARG B C 1
ATOM 2138 O O . ARG B 1 120 ? -6.426 -5.457 -16.156 1 87.38 120 ARG B O 1
ATOM 2145 N N . VAL B 1 121 ? -6.543 -4.516 -18.172 1 87.5 121 VAL B N 1
ATOM 2146 C CA . VAL B 1 121 ? -7.996 -4.531 -18.281 1 87.5 121 VAL B CA 1
ATOM 2147 C C . VAL B 1 121 ? -8.508 -5.969 -18.203 1 87.5 121 VAL B C 1
ATOM 2149 O O . VAL B 1 121 ? -9.586 -6.227 -17.656 1 87.5 121 VAL B O 1
ATOM 2152 N N . GLU B 1 122 ? -7.727 -6.891 -18.609 1 86 122 GLU B N 1
ATOM 2153 C CA . GLU B 1 122 ? -8.141 -8.289 -18.656 1 86 122 GLU B CA 1
ATOM 2154 C C . GLU B 1 122 ? -8.258 -8.875 -17.25 1 86 122 GLU B C 1
ATOM 2156 O O . GLU B 1 122 ? -8.984 -9.844 -17.031 1 86 122 GLU B O 1
ATOM 2161 N N . ALA B 1 123 ? -7.527 -8.273 -16.312 1 88.81 123 ALA B N 1
ATOM 2162 C CA . ALA B 1 123 ? -7.547 -8.773 -14.938 1 88.81 123 ALA B CA 1
ATOM 2163 C C . ALA B 1 123 ? -8.727 -8.203 -14.156 1 88.81 123 ALA B C 1
ATOM 2165 O O . ALA B 1 123 ? -9.156 -8.789 -13.156 1 88.81 123 ALA B O 1
ATOM 2166 N N . HIS B 1 124 ? -9.289 -7.098 -14.594 1 93.81 124 HIS B N 1
ATOM 2167 C CA . HIS B 1 124 ? -10.266 -6.344 -13.812 1 93.81 124 HIS B CA 1
ATOM 2168 C C . HIS B 1 124 ? -11.562 -7.133 -13.641 1 93.81 124 HIS B C 1
ATOM 2170 O O . HIS B 1 124 ? -12.086 -7.23 -12.523 1 93.81 124 HIS B O 1
ATOM 2176 N N . PRO B 1 125 ? -12.07 -7.801 -14.727 1 92.44 125 PRO B N 1
ATOM 2177 C CA . PRO B 1 125 ? -13.266 -8.625 -14.562 1 92.44 125 PRO B CA 1
ATOM 2178 C C . PRO B 1 125 ? -13.07 -9.75 -13.547 1 92.44 125 PRO B C 1
ATOM 2180 O O . PRO B 1 125 ? -14.008 -10.109 -12.828 1 92.44 125 PRO B O 1
ATOM 2183 N N . PHE B 1 126 ? -11.883 -10.273 -13.516 1 91.81 126 PHE B N 1
ATOM 2184 C CA . PHE B 1 126 ? -11.555 -11.328 -12.562 1 91.81 126 PHE B CA 1
ATOM 2185 C C . PHE B 1 126 ? -11.75 -10.844 -11.133 1 91.81 126 PHE B C 1
ATOM 2187 O O . PHE B 1 126 ? -12.406 -11.508 -10.328 1 91.81 126 PHE B O 1
ATOM 2194 N N . TYR B 1 127 ? -11.25 -9.672 -10.797 1 95.25 127 TYR B N 1
ATOM 2195 C CA . TYR B 1 127 ? -11.375 -9.109 -9.453 1 95.25 127 TYR B CA 1
ATOM 2196 C C . TYR B 1 127 ? -12.828 -8.773 -9.133 1 95.25 127 TYR B C 1
ATOM 2198 O O . TYR B 1 127 ? -13.305 -9.039 -8.031 1 95.25 127 TYR B O 1
ATOM 2206 N N . LYS B 1 128 ? -13.5 -8.234 -10.109 1 95.56 128 LYS B N 1
ATOM 2207 C CA . LYS B 1 128 ? -14.906 -7.875 -9.914 1 95.56 128 LYS B CA 1
ATOM 2208 C C . LYS B 1 128 ? -15.75 -9.109 -9.633 1 95.56 128 LYS B C 1
ATOM 2210 O O . LYS B 1 128 ? -16.625 -9.086 -8.773 1 95.56 128 LYS B O 1
ATOM 2215 N N . LYS B 1 129 ? -15.508 -10.148 -10.32 1 94.62 129 LYS B N 1
ATOM 2216 C CA . LYS B 1 129 ? -16.219 -11.406 -10.125 1 94.62 129 LYS B CA 1
ATOM 2217 C C . LYS B 1 129 ? -16 -11.961 -8.719 1 94.62 129 LYS B C 1
ATOM 2219 O O . LYS B 1 129 ? -16.859 -12.633 -8.164 1 94.62 129 LYS B O 1
ATOM 2224 N N . LEU B 1 130 ? -14.859 -11.664 -8.172 1 95.44 130 LEU B N 1
ATOM 2225 C CA . LEU B 1 130 ? -14.516 -12.148 -6.836 1 95.44 130 LEU B CA 1
ATOM 2226 C C . LEU B 1 130 ? -15.102 -11.242 -5.762 1 95.44 130 LEU B C 1
ATOM 2228 O O . LEU B 1 130 ? -14.906 -11.477 -4.566 1 95.44 130 LEU B O 1
ATOM 2232 N N . GLY B 1 131 ? -15.742 -10.125 -6.129 1 96.75 131 GLY B N 1
ATOM 2233 C CA . GLY B 1 131 ? -16.422 -9.266 -5.168 1 96.75 131 GLY B CA 1
ATOM 2234 C C . GLY B 1 131 ? -15.68 -7.973 -4.891 1 96.75 131 GLY B C 1
ATOM 2235 O O . GLY B 1 131 ? -16.047 -7.215 -3.994 1 96.75 131 GLY B O 1
ATOM 2236 N N . TYR B 1 132 ? -14.625 -7.738 -5.664 1 97.44 132 TYR B N 1
ATOM 2237 C CA . TYR B 1 132 ? -13.906 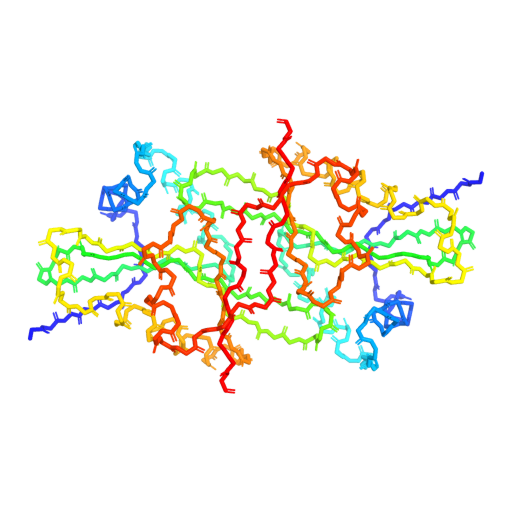-6.477 -5.512 1 97.44 132 TYR B CA 1
ATOM 2238 C C . TYR B 1 132 ? -14.602 -5.355 -6.277 1 97.44 132 TYR B C 1
ATOM 2240 O O . TYR B 1 132 ? -15.188 -5.59 -7.34 1 97.44 132 TYR B O 1
ATOM 2248 N N . GLU B 1 133 ? -14.469 -4.184 -5.695 1 97 133 GLU B N 1
ATOM 2249 C CA . GLU B 1 133 ? -14.992 -2.98 -6.332 1 97 133 GLU B CA 1
ATOM 2250 C C . GLU B 1 133 ? -13.938 -1.883 -6.395 1 97 133 GLU B C 1
ATOM 2252 O O . GLU B 1 133 ? -13.141 -1.726 -5.465 1 97 133 GLU B O 1
ATOM 2257 N N . VAL B 1 134 ? -14.023 -1.121 -7.469 1 95.06 134 VAL B N 1
ATOM 2258 C CA . VAL B 1 134 ? -13.102 0.001 -7.598 1 95.06 134 VAL B CA 1
ATOM 2259 C C . VAL B 1 134 ? -13.562 1.152 -6.707 1 95.06 134 VAL B C 1
ATOM 2261 O O . VAL B 1 134 ? -14.703 1.601 -6.801 1 95.06 134 VAL B O 1
ATOM 2264 N N . ASN B 1 135 ? -12.617 1.624 -5.859 1 94.25 135 ASN B N 1
ATOM 2265 C CA . ASN B 1 135 ? -13.023 2.754 -5.027 1 94.25 135 ASN B CA 1
ATOM 2266 C C . ASN B 1 135 ? -11.891 3.762 -4.867 1 94.25 135 ASN B C 1
ATOM 2268 O O . ASN B 1 135 ? -11.922 4.602 -3.965 1 94.25 135 ASN B O 1
ATOM 2272 N N . GLY B 1 136 ? -10.906 3.639 -5.656 1 95 136 GLY B N 1
ATOM 2273 C CA . GLY B 1 136 ? -9.797 4.586 -5.59 1 95 136 GLY B CA 1
ATOM 2274 C C . GLY B 1 136 ? -8.891 4.531 -6.801 1 95 136 GLY B C 1
ATOM 2275 O O . GLY B 1 136 ? -8.93 3.566 -7.57 1 95 136 GLY B O 1
ATOM 2276 N N . TYR B 1 137 ? -8.156 5.59 -6.918 1 95.38 137 TYR B N 1
ATOM 2277 C CA . TYR B 1 137 ? -7.172 5.723 -7.988 1 95.38 137 TYR B CA 1
ATOM 2278 C C . TYR B 1 137 ? -5.758 5.805 -7.43 1 95.38 137 TYR B C 1
ATOM 2280 O O . TYR B 1 137 ? -5.523 6.457 -6.406 1 95.38 137 TYR B O 1
ATOM 2288 N N . ARG B 1 138 ? -4.902 5.098 -8.125 1 95.88 138 ARG B N 1
ATOM 2289 C CA . ARG B 1 138 ? -3.492 5.27 -7.797 1 95.88 138 ARG B CA 1
ATOM 2290 C C . ARG B 1 138 ? -2.883 6.426 -8.586 1 95.88 138 ARG B C 1
ATOM 2292 O O . ARG B 1 138 ? -2.975 6.461 -9.812 1 95.88 138 ARG B O 1
ATOM 2299 N N . PHE B 1 139 ? -2.301 7.398 -7.918 1 96.81 139 PHE B N 1
ATOM 2300 C CA . PHE B 1 139 ? -1.521 8.5 -8.469 1 96.81 139 PHE B CA 1
ATOM 2301 C C . PHE B 1 139 ? -0.029 8.25 -8.297 1 96.81 139 PHE B C 1
ATOM 2303 O O . PHE B 1 139 ? 0.435 7.953 -7.195 1 96.81 139 PHE B O 1
ATOM 2310 N N . VAL B 1 140 ? 0.671 8.336 -9.398 1 96.69 140 VAL B N 1
ATOM 2311 C CA . VAL B 1 140 ? 2.1 8.039 -9.336 1 96.69 140 VAL B CA 1
ATOM 2312 C C . VAL B 1 140 ? 2.893 9.195 -9.938 1 96.69 140 VAL B C 1
ATOM 2314 O O . VAL B 1 140 ? 2.451 9.828 -10.906 1 96.69 140 VAL B O 1
ATOM 2317 N N . LYS B 1 141 ? 3.945 9.57 -9.414 1 97.19 141 LYS B N 1
ATOM 2318 C CA . LYS B 1 141 ? 4.949 10.492 -9.93 1 97.19 141 LYS B CA 1
ATOM 2319 C C . LYS B 1 141 ? 6.34 9.859 -9.914 1 97.19 141 LYS B C 1
ATOM 2321 O O . LYS B 1 141 ? 6.859 9.508 -8.852 1 97.19 141 LYS B O 1
ATOM 2326 N N . HIS B 1 142 ? 6.906 9.648 -11.031 1 95.44 142 HIS B N 1
ATOM 2327 C CA . HIS B 1 142 ? 8.25 9.094 -11.156 1 95.44 142 HIS B CA 1
ATOM 2328 C C . HIS B 1 142 ? 9.305 10.195 -11.109 1 95.44 142 HIS B C 1
ATOM 2330 O O . HIS B 1 142 ? 9.078 11.297 -11.602 1 95.44 142 HIS B O 1
ATOM 2336 N N . PHE B 1 143 ? 10.336 9.914 -10.438 1 94.12 143 PHE B N 1
ATOM 2337 C CA . PHE B 1 143 ? 11.445 10.867 -10.359 1 94.12 143 PHE B CA 1
ATOM 2338 C C . PHE B 1 143 ? 12.242 10.867 -11.656 1 94.12 143 PHE B C 1
ATOM 2340 O O . PHE B 1 143 ? 12.336 9.844 -12.336 1 94.12 143 PHE B O 1
#

Sequence (286 aa):
MSFQIREATINDIDALCSLTTELKGSSISYEDMNNRLQFVQMSPFDFLYVYEEEKTIFGLLGFRIRENLEDITRYGEISIISVDSTIRRKGIGHILMDYAEQLAKKHNCIGTWLVSGTKRVEAHPFYKKLGYEVNGYRFVKHFMSFQIREATINDIDALCSLTTELKGSSISYEDMNNRLQFVQMSPFDFLYVYEEEKTIFGLLGFRIRENLEDITRYGEISIISVDSTIRRKGIGHILMDYAEQLAKKHNCIGTWLVSGTKRVEAHPFYKKLGYEVNGYRFVKHF

Secondary structure (DSSP, 8-state):
--EEEEE--GGGHHHHHHHHHHHHSS---HHHHHHHHHHHHH-TTEEEEEEEETTEEEEEEEEEEEEETTTTEEEEEEEEEEE-GGGGGGSHHHHHHHHHHHHHHHTT-SEEEEEEETT-GGGHHHHHHTT-EEEEEEEEEE-/--EEEEE--GGGHHHHHHHHHHHHSS---HHHHHHHHHHHHH-TTEEEEEEEETTEEEEEEEEEEEEETTTTEEEEEEEEEEE-GGGGGGSHHHHHHHHHHHHHHHTT-SEEEEEEETT-GGGHHHHHHTT-EEEEEEEEEE-

Foldseek 3Di:
DDKDKDFDDLVCLVVVQVQVCVVPVHGDDSVRSVVVSVVQVVDPFWTKMFIDDPNDTFKIWIWGWDADPVVRFIEIETEDIGGHPVPVPPCVRVVRVVVSQVVCVVVVGPYYDYDDDPVVVVCVVVCVVVPDDDDDDDDDDDD/DDKDKDFDDLVCLVVVQVQVCVVPVHGDDSVRSVVVSVVQVVDPFWTKMFIDDPNDTFKIWIWGWDADPVVRFIEIETEDIGGHPVPVPPCVRVVNVVVSQVVCVVVVGPYYDYDDDPVVVVCVVVCVVVPDDDDDDDDDDDD

Solvent-accessible surface area (backbone atoms only — not comparable to full-atom values): 15456 Å² total; per-residue (Å²): 134,76,67,48,75,43,74,61,52,84,88,41,45,68,57,51,32,50,39,36,18,67,70,59,72,48,86,56,54,70,67,56,50,50,52,48,53,50,51,32,70,70,35,96,45,39,44,49,32,32,34,31,45,91,92,35,74,45,29,38,39,28,38,31,64,40,76,36,76,66,76,68,44,36,31,20,32,48,74,42,74,33,60,40,74,92,54,66,86,68,50,58,66,57,52,52,50,51,49,51,49,51,52,17,50,76,69,64,23,54,24,36,32,35,71,43,47,67,84,47,60,83,54,49,60,56,44,42,73,74,58,30,40,78,54,26,35,27,33,38,30,74,112,135,78,66,48,76,43,74,61,53,83,89,40,46,69,59,50,32,52,39,36,19,69,69,58,72,49,84,55,53,70,66,54,50,49,52,47,52,50,49,32,71,71,35,97,44,38,44,48,31,30,35,30,45,90,92,37,74,45,31,39,38,29,39,32,64,38,76,36,77,67,76,68,44,37,32,20,33,48,73,42,74,34,60,37,74,93,54,65,86,67,51,58,64,56,50,53,52,51,48,51,48,51,53,16,52,74,68,66,23,54,24,37,32,35,72,45,48,67,83,47,59,82,54,49,61,58,44,43,73,73,57,31,41,79,54,26,36,26,33,38,30,74,110

InterPro domains:
  IPR000182 GNAT domain [PF00583] (41-132)
  IPR000182 GNAT domain [PS51186] (3-143)
  IPR016181 Acyl-CoA N-acyltransferase [SSF55729] (1-139)

Radius of gyration: 19.49 Å; Cα contacts (8 Å, |Δi|>4): 557; chains: 2; bounding box: 36×65×42 Å

pLDDT: mean 92.21, std 6.72, range [61.75, 98.19]

Nearest PDB structures (foldseek):
  8a9o-assembly1_B  TM=8.591E-01  e=1.935E-11  Acinetobacter baumannii
  8a9n-assembly1_B  TM=8.626E-01  e=2.345E-11  Acinetobacter baumannii
  8a9o-assembly1_A  TM=8.701E-01  e=2.665E-11  Acinetobacter baumannii
  7n1l-assembly4_F  TM=8.019E-01  e=1.161E-09  Brucella abortus 2308
  7n1l-assembly6_I  TM=7.989E-01  e=1.319E-08  Brucella abortus 2308